Protein AF-A0A2E0L104-F1 (afdb_monomer)

Solvent-accessible surface area (backbone atoms only — not comparable to full-atom values): 15830 Å² total; per-residue (Å²): 143,81,86,82,79,80,80,74,81,72,77,82,73,86,67,97,60,84,70,67,49,42,8,23,5,28,21,59,47,27,54,72,69,28,53,33,17,40,14,38,19,33,44,81,45,96,60,32,32,43,33,36,37,44,35,94,46,76,67,34,55,62,45,59,98,84,58,77,52,73,68,56,49,52,54,45,40,52,52,52,47,55,48,40,72,69,18,39,32,19,27,49,48,79,74,72,68,80,64,43,55,82,65,94,75,72,90,50,80,60,47,77,44,25,32,62,50,24,61,41,62,70,46,80,44,67,60,44,90,66,51,42,57,28,47,48,51,48,56,63,52,48,73,86,48,67,75,74,35,60,50,71,26,36,28,24,33,47,52,44,51,20,30,44,57,61,74,42,68,34,74,73,30,72,46,62,89,83,34,41,24,34,29,50,96,92,42,48,46,32,48,91,42,10,36,55,41,13,51,43,41,47,76,69,54,56,41,64,54,77,73,46,67,43,39,58,37,46,49,37,1,41,48,27,2,45,40,54,56,40,54,74,91,24,40,39,41,63,74,62,34,17,50,51,31,24,54,46,42,48,75,74,46,64,78,95,72,60,65,90,41,69,56,64,81,28,41,43,33,33,45,44,80,60,91,35,45,38,37,46,50,77,44,50,40,72,74,69,73,51,88,127

Radius of gyration: 19.85 Å; Cα contacts (8 Å, |Δi|>4): 559; chains: 1; bounding box: 54×67×59 Å

Foldseek 3Di:
DDDDDDPDPDDPDDDPPDDWAKEKFWAFAAQQQLLIWIWMWTCPDLQAIEIATAPPALRSHRDDPPDDCPVSLVSVLVVLVVRLVRFAYEYQDDDDPVQQDPDPDDPDPVSNFAHLLCVLQVGDTCPDPPRRSRNVSVVSSCPPPDPVCQLPRYFYEHLLSLQVLAVAHSPQQQQDPPWKWFDAPFFIDTDPSNRSVRVSCVVLLEAEDGGDMDHPNNSNRRQSRQQRRADPVQKQADPNVQVSSLVSVPVVDDPVPRDGHHDDSRYMHGNHRHSHRYYYDYDHPCVVPDDD

Structure (mmCIF, N/CA/C/O backbone):
data_AF-A0A2E0L104-F1
#
_entry.id   AF-A0A2E0L104-F1
#
loop_
_atom_site.group_PDB
_atom_site.id
_atom_site.type_symbol
_atom_site.label_atom_id
_atom_site.label_alt_id
_atom_site.label_comp_id
_atom_site.label_asym_id
_atom_site.label_entity_id
_atom_site.label_seq_id
_atom_site.pdbx_PDB_ins_code
_atom_site.Cartn_x
_atom_site.Cartn_y
_atom_site.Cartn_z
_atom_site.occupancy
_atom_site.B_iso_or_equiv
_atom_site.auth_seq_id
_atom_site.auth_comp_id
_atom_site.auth_asym_id
_atom_site.auth_atom_id
_atom_site.pdbx_PDB_model_num
ATOM 1 N N . MET A 1 1 ? 29.340 -42.338 -0.279 1.00 43.50 1 MET A N 1
ATOM 2 C CA . MET A 1 1 ? 28.383 -42.455 0.838 1.00 43.50 1 MET A CA 1
ATOM 3 C C . MET A 1 1 ? 28.744 -41.406 1.871 1.00 43.50 1 MET A C 1
ATOM 5 O O . MET A 1 1 ? 29.682 -41.605 2.627 1.00 43.50 1 MET A O 1
ATOM 9 N N . ALA A 1 2 ? 28.064 -40.268 1.826 1.00 33.62 2 ALA A N 1
ATOM 10 C CA . ALA A 1 2 ? 28.042 -39.274 2.890 1.00 33.62 2 ALA A CA 1
ATOM 11 C C . ALA A 1 2 ? 26.668 -38.610 2.787 1.00 33.62 2 ALA A C 1
ATOM 13 O O . ALA A 1 2 ? 26.347 -37.981 1.781 1.00 33.62 2 ALA A O 1
ATOM 14 N N . ASP A 1 3 ? 25.841 -38.924 3.772 1.00 36.31 3 ASP A N 1
ATOM 15 C CA . ASP A 1 3 ? 24.435 -38.577 3.896 1.00 36.31 3 ASP A CA 1
ATOM 16 C C . ASP A 1 3 ? 24.348 -37.192 4.554 1.00 36.31 3 ASP A C 1
ATOM 18 O O . ASP A 1 3 ? 24.678 -37.027 5.730 1.00 36.31 3 ASP A O 1
ATOM 22 N N . CYS A 1 4 ? 24.002 -36.168 3.773 1.00 35.12 4 CYS A N 1
ATOM 23 C CA . CYS A 1 4 ? 23.810 -34.809 4.270 1.00 35.12 4 CYS A CA 1
ATOM 24 C C . CYS A 1 4 ? 22.319 -34.598 4.532 1.00 35.12 4 CYS A C 1
ATOM 26 O O . CYS A 1 4 ? 21.545 -34.285 3.629 1.00 35.12 4 CYS A O 1
ATOM 28 N N . GLY A 1 5 ? 21.945 -34.799 5.796 1.00 31.56 5 GLY A N 1
ATOM 29 C CA . GLY A 1 5 ? 20.582 -34.736 6.301 1.00 31.56 5 GLY A CA 1
ATOM 30 C C . GLY A 1 5 ? 19.837 -33.452 5.935 1.00 31.56 5 GLY A C 1
ATOM 31 O O . GLY A 1 5 ? 20.226 -32.341 6.304 1.00 31.56 5 GLY A O 1
ATOM 32 N N . GLY A 1 6 ? 18.699 -33.640 5.268 1.00 33.56 6 GLY A N 1
ATOM 33 C CA . GLY A 1 6 ? 17.689 -32.614 5.070 1.00 33.56 6 GLY A CA 1
ATOM 34 C C . GLY A 1 6 ? 17.109 -32.164 6.409 1.00 33.56 6 GLY A C 1
ATOM 35 O O . GLY A 1 6 ? 16.332 -32.877 7.045 1.00 33.56 6 GLY A O 1
ATOM 36 N N . ARG A 1 7 ? 17.453 -30.945 6.833 1.00 32.88 7 ARG A N 1
ATOM 37 C CA . ARG A 1 7 ? 16.665 -30.220 7.833 1.00 32.88 7 ARG A CA 1
ATOM 38 C C . ARG A 1 7 ? 15.383 -29.750 7.163 1.00 32.88 7 ARG A C 1
ATOM 40 O O . ARG A 1 7 ? 15.345 -28.693 6.545 1.00 32.88 7 ARG A O 1
ATOM 47 N N . ALA A 1 8 ? 14.334 -30.550 7.303 1.00 32.31 8 ALA A N 1
ATOM 48 C CA . ALA A 1 8 ? 12.976 -30.098 7.074 1.00 32.31 8 ALA A CA 1
ATOM 49 C C . ALA A 1 8 ? 12.694 -28.901 7.999 1.00 32.31 8 ALA A C 1
ATOM 51 O O . ALA A 1 8 ? 12.729 -29.030 9.228 1.00 32.31 8 ALA A O 1
ATOM 52 N N . CYS A 1 9 ? 12.431 -27.735 7.409 1.00 32.47 9 CYS A N 1
ATOM 53 C CA . CYS A 1 9 ? 11.807 -26.616 8.100 1.00 32.47 9 CYS A CA 1
ATOM 54 C C . CYS A 1 9 ? 10.474 -27.109 8.669 1.00 32.47 9 CYS A C 1
ATOM 56 O O . CYS A 1 9 ? 9.525 -27.363 7.929 1.00 32.47 9 CYS A O 1
ATOM 58 N N . ARG A 1 10 ? 10.416 -27.297 9.991 1.00 27.34 10 ARG A N 1
ATOM 59 C CA . ARG A 1 10 ? 9.154 -27.558 10.683 1.00 27.34 10 ARG A CA 1
ATOM 60 C C . ARG A 1 10 ? 8.236 -26.346 10.472 1.00 27.34 10 ARG A C 1
ATOM 62 O O . ARG A 1 10 ? 8.689 -25.228 10.722 1.00 27.34 10 ARG A O 1
ATOM 69 N N . PRO A 1 11 ? 6.971 -26.536 10.060 1.00 33.97 11 PRO A N 1
ATOM 70 C CA . PRO A 1 11 ? 5.996 -25.460 10.099 1.00 33.97 11 PRO A CA 1
ATOM 71 C C . PRO A 1 11 ? 5.844 -25.016 11.555 1.00 33.97 11 PRO A C 1
ATOM 73 O O . PRO A 1 11 ? 5.771 -25.848 12.464 1.00 33.97 11 PRO A O 1
ATOM 76 N N . ALA A 1 12 ? 5.871 -23.702 11.775 1.00 37.91 12 ALA A N 1
ATOM 77 C CA . ALA A 1 12 ? 5.661 -23.111 13.085 1.00 37.91 12 ALA A CA 1
ATOM 78 C C . ALA A 1 12 ? 4.344 -23.646 13.665 1.00 37.91 12 ALA A C 1
ATOM 80 O O . ALA A 1 12 ? 3.275 -23.468 13.082 1.00 37.91 12 ALA A O 1
ATOM 81 N N . GLY A 1 13 ? 4.454 -24.367 14.781 1.00 31.05 13 GLY A N 1
ATOM 82 C CA . GLY A 1 13 ? 3.318 -24.925 15.496 1.00 31.05 13 GLY A CA 1
ATOM 83 C C . GLY A 1 13 ? 2.345 -23.831 15.927 1.00 31.05 13 GLY A C 1
ATOM 84 O O . GLY A 1 13 ? 2.755 -22.735 16.312 1.00 31.05 13 GLY A O 1
ATOM 85 N N . GLY A 1 14 ? 1.054 -24.160 15.858 1.00 33.03 14 GLY A N 1
ATOM 86 C CA . GLY A 1 14 ? -0.036 -23.320 16.333 1.00 33.03 14 GLY A CA 1
ATOM 87 C C . GLY A 1 14 ? 0.175 -22.908 17.788 1.00 33.03 14 GLY A C 1
ATOM 88 O O . GLY A 1 14 ? 0.292 -23.746 18.682 1.00 33.03 14 GLY A O 1
ATOM 89 N N . LEU A 1 15 ? 0.236 -21.598 18.011 1.00 38.34 15 LEU A N 1
ATOM 90 C CA . LEU A 1 15 ? 0.290 -20.994 19.333 1.00 38.34 15 LEU A CA 1
ATOM 91 C C . LEU A 1 15 ? -1.141 -20.860 19.863 1.00 38.34 15 LEU A C 1
ATOM 93 O O . LEU A 1 15 ? -1.893 -19.991 19.435 1.00 38.34 15 LEU A O 1
ATOM 97 N N . ALA A 1 16 ? -1.496 -21.711 20.825 1.00 36.59 16 ALA A N 1
ATOM 98 C CA . ALA A 1 16 ? -2.752 -21.687 21.582 1.00 36.59 16 ALA A CA 1
ATOM 99 C C . ALA A 1 16 ? -2.812 -20.555 22.638 1.00 36.59 16 ALA A C 1
ATOM 101 O O . ALA A 1 16 ? -3.352 -20.718 23.727 1.00 36.59 16 ALA A O 1
ATOM 102 N N . GLY A 1 17 ? -2.250 -19.394 22.311 1.00 40.56 17 GLY A N 1
ATOM 103 C CA . GLY A 1 17 ? -2.446 -18.131 23.011 1.00 40.56 17 GLY A CA 1
ATOM 104 C C . GLY A 1 17 ? -2.585 -17.088 21.920 1.00 40.56 17 GLY A C 1
ATOM 105 O O . GLY A 1 17 ? -1.590 -16.793 21.262 1.00 40.56 17 GLY A O 1
ATOM 106 N N . GLY A 1 18 ? -3.821 -16.655 21.652 1.00 46.00 18 GLY A N 1
ATOM 107 C CA . GLY A 1 18 ? -4.184 -15.847 20.488 1.00 46.00 18 GLY A CA 1
ATOM 108 C C . GLY A 1 18 ? -3.358 -14.571 20.414 1.00 46.00 18 GLY A C 1
ATOM 109 O O . GLY A 1 18 ? -3.711 -13.559 21.009 1.00 46.00 18 GLY A O 1
ATOM 110 N N . ARG A 1 19 ? -2.222 -14.625 19.715 1.00 59.69 19 ARG A N 1
ATOM 111 C CA . ARG A 1 19 ? -1.457 -13.429 19.390 1.00 59.69 19 ARG A CA 1
ATOM 112 C C . ARG A 1 19 ? -2.294 -12.652 18.393 1.00 59.69 19 ARG A C 1
ATOM 114 O O . ARG A 1 19 ? -2.535 -13.151 17.295 1.00 59.69 19 ARG A O 1
ATOM 121 N N . VAL A 1 20 ? -2.712 -11.454 18.793 1.00 74.25 20 VAL A N 1
ATOM 122 C CA . VAL A 1 20 ? -3.219 -10.439 17.869 1.00 74.25 20 VAL A CA 1
ATOM 123 C C . VAL A 1 20 ? -2.180 -10.312 16.762 1.00 74.25 20 VAL A C 1
ATOM 125 O O . VAL A 1 20 ? -1.004 -10.045 17.025 1.00 74.25 20 VAL A O 1
ATOM 128 N N . SER A 1 21 ? -2.587 -10.626 15.537 1.00 92.81 21 SER A N 1
ATOM 129 C CA . SER A 1 21 ? -1.748 -10.367 14.377 1.00 92.81 21 SER A CA 1
ATOM 130 C C . SER A 1 21 ? -1.835 -8.873 14.086 1.00 92.81 21 SER A C 1
ATOM 132 O O . SER A 1 21 ? -2.919 -8.295 14.173 1.00 92.81 21 SER A O 1
ATOM 134 N N . VAL A 1 22 ? -0.695 -8.253 13.796 1.00 97.12 22 VAL A N 1
ATOM 135 C CA . VAL A 1 22 ? -0.579 -6.813 13.559 1.00 97.12 22 VAL A CA 1
ATOM 136 C C . VAL A 1 22 ? 0.201 -6.602 12.272 1.00 97.12 22 VAL A C 1
ATOM 138 O O . VAL A 1 22 ? 1.198 -7.287 12.051 1.00 97.12 22 VAL A O 1
ATOM 141 N N . ALA A 1 23 ? -0.217 -5.648 11.448 1.00 98.31 23 ALA A N 1
ATOM 142 C CA . ALA A 1 23 ? 0.543 -5.162 10.302 1.00 98.31 23 ALA A CA 1
ATOM 143 C C . ALA A 1 23 ? 0.416 -3.643 10.184 1.00 98.31 23 ALA A C 1
ATOM 145 O O . ALA A 1 23 ? -0.583 -3.057 10.589 1.00 98.31 23 ALA A O 1
ATOM 146 N N . PHE A 1 24 ? 1.414 -2.998 9.596 1.00 98.69 24 PHE A N 1
ATOM 147 C CA . PHE A 1 24 ? 1.419 -1.557 9.374 1.00 98.69 24 PHE A CA 1
ATOM 148 C C . PHE A 1 24 ? 1.402 -1.249 7.886 1.00 98.69 24 PHE A C 1
ATOM 150 O O . PHE A 1 24 ? 1.950 -1.997 7.080 1.00 98.69 24 PHE A O 1
ATOM 157 N N . GLY A 1 25 ? 0.799 -0.124 7.533 1.00 98.56 25 GLY A N 1
ATOM 158 C CA . GLY A 1 25 ? 0.773 0.403 6.180 1.00 98.56 25 GLY A CA 1
ATOM 159 C C . GLY A 1 25 ? 1.272 1.837 6.143 1.00 98.56 25 GLY A C 1
ATOM 160 O O . GLY A 1 25 ? 0.946 2.626 7.030 1.00 98.56 25 GLY A O 1
ATOM 161 N N . LEU A 1 26 ? 2.073 2.164 5.133 1.00 97.75 26 LEU A N 1
ATOM 162 C CA . LEU A 1 26 ? 2.730 3.456 4.985 1.00 97.75 26 LEU A CA 1
ATOM 163 C C . LEU A 1 26 ? 2.558 3.964 3.545 1.00 97.75 26 LEU A C 1
ATOM 165 O O . LEU A 1 26 ? 3.185 3.423 2.637 1.00 97.75 26 LEU A O 1
ATOM 169 N N . ASP A 1 27 ? 1.747 5.008 3.342 1.00 95.81 27 ASP A N 1
ATOM 170 C CA . ASP A 1 27 ? 1.783 5.799 2.099 1.00 95.81 27 ASP A CA 1
ATOM 171 C C . ASP A 1 27 ? 2.898 6.836 2.252 1.00 95.81 27 ASP A C 1
ATOM 173 O O . ASP A 1 27 ? 2.776 7.788 3.031 1.00 95.81 27 ASP A O 1
ATOM 177 N N . PHE A 1 28 ? 4.049 6.590 1.622 1.00 92.38 28 PHE A N 1
ATOM 178 C CA . PHE A 1 28 ? 5.273 7.322 1.919 1.00 92.38 28 PHE A CA 1
ATOM 179 C C . PHE A 1 28 ? 5.486 8.504 0.980 1.00 92.38 28 PHE A C 1
ATOM 181 O O . PHE A 1 28 ? 5.529 8.378 -0.240 1.00 92.38 28 PHE A O 1
ATOM 188 N N . ALA A 1 29 ? 5.737 9.676 1.565 1.00 90.94 29 ALA A N 1
ATOM 189 C CA . ALA A 1 29 ? 5.854 10.923 0.820 1.00 90.94 29 ALA A CA 1
ATOM 190 C C . ALA A 1 29 ? 7.215 11.602 1.040 1.00 90.94 29 ALA A C 1
ATOM 192 O O . ALA A 1 29 ? 7.951 11.309 1.983 1.00 90.94 29 ALA A O 1
ATOM 193 N N . GLY A 1 30 ? 7.566 12.559 0.178 1.00 89.31 30 GLY A N 1
ATOM 194 C CA . GLY A 1 30 ? 8.786 13.351 0.328 1.00 89.31 30 GLY A CA 1
ATOM 195 C C . GLY A 1 30 ? 8.667 14.371 1.465 1.00 89.31 30 GLY A C 1
ATOM 196 O O . GLY A 1 30 ? 7.568 14.828 1.792 1.00 89.31 30 GLY A O 1
ATOM 197 N N . TYR A 1 31 ? 9.806 14.797 2.018 1.00 88.50 31 TYR A N 1
ATOM 198 C CA . TYR A 1 31 ? 9.881 15.721 3.161 1.00 88.50 31 TYR A CA 1
ATOM 199 C C . TYR A 1 31 ? 9.093 17.035 3.000 1.00 88.50 31 TYR A C 1
ATOM 201 O O . TYR A 1 31 ? 8.619 17.591 3.988 1.00 88.50 31 TYR A O 1
ATOM 209 N N . SER A 1 32 ? 8.941 17.554 1.781 1.00 86.25 32 SER A N 1
ATOM 210 C CA . SER A 1 32 ? 8.261 18.832 1.520 1.00 86.25 32 SER A CA 1
ATOM 211 C C . SER A 1 32 ? 6.730 18.742 1.535 1.00 86.25 32 SER A C 1
ATOM 213 O O . SER A 1 32 ? 6.058 19.766 1.675 1.00 86.25 32 SER A O 1
ATOM 215 N N . SER A 1 33 ? 6.169 17.537 1.401 1.00 85.88 33 SER A N 1
ATOM 216 C CA . SER A 1 33 ? 4.724 17.328 1.259 1.00 85.88 33 SER A CA 1
ATOM 217 C C . SER A 1 33 ? 3.990 17.340 2.600 1.00 85.88 33 SER A C 1
ATOM 219 O O . SER A 1 33 ? 2.939 17.972 2.703 1.00 85.88 33 SER A O 1
ATOM 221 N N . GLY A 1 34 ? 4.563 16.688 3.622 1.00 84.19 34 GLY A N 1
ATOM 222 C CA . GLY A 1 34 ? 3.897 16.388 4.895 1.00 84.19 34 GLY A CA 1
ATOM 223 C C . GLY A 1 34 ? 2.722 15.417 4.761 1.00 84.19 34 GLY A C 1
ATOM 224 O O . GLY A 1 34 ? 1.828 15.432 5.597 1.00 84.19 34 GLY A O 1
ATOM 225 N N . LYS A 1 35 ? 2.702 14.627 3.686 1.00 89.50 35 LYS A N 1
ATOM 226 C CA . LYS A 1 35 ? 1.579 13.790 3.254 1.00 89.50 35 LYS A CA 1
ATOM 227 C C . LYS A 1 35 ? 1.815 12.292 3.469 1.00 89.50 35 LYS A C 1
ATOM 229 O O . LYS A 1 35 ? 1.388 11.465 2.690 1.00 89.50 35 LYS A O 1
ATOM 234 N N . THR A 1 36 ? 2.603 11.922 4.473 1.00 94.56 36 THR A N 1
ATOM 235 C CA . THR A 1 36 ? 2.814 10.497 4.753 1.00 94.56 36 THR A CA 1
ATOM 236 C C . THR A 1 36 ? 1.656 9.972 5.587 1.00 94.56 36 THR A C 1
ATOM 238 O O . THR A 1 36 ? 1.451 10.489 6.683 1.00 94.56 36 THR A O 1
ATOM 241 N N . GLY A 1 37 ? 0.938 8.968 5.092 1.00 96.88 37 GLY A N 1
ATOM 242 C CA . GLY A 1 37 ? -0.065 8.235 5.861 1.00 96.88 37 GLY A CA 1
ATOM 243 C C . GLY A 1 37 ? 0.570 7.063 6.606 1.00 96.88 37 GLY A C 1
ATOM 244 O O . GLY A 1 37 ? 1.469 6.412 6.078 1.00 96.88 37 GLY A O 1
ATOM 245 N N . LEU A 1 38 ? 0.111 6.781 7.826 1.00 98.50 38 LEU A N 1
ATOM 246 C CA . LEU A 1 38 ? 0.495 5.598 8.597 1.00 98.50 38 LEU A CA 1
ATOM 247 C C . LEU A 1 38 ? -0.758 4.969 9.207 1.00 98.50 38 LEU A C 1
ATOM 249 O O . LEU A 1 38 ? -1.529 5.647 9.885 1.00 98.50 38 LEU A O 1
ATOM 253 N N . ALA A 1 39 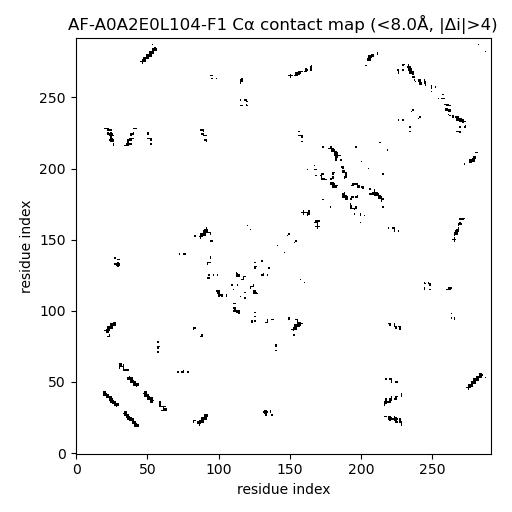? -0.938 3.668 9.011 1.00 98.69 39 ALA A N 1
ATOM 254 C CA . ALA A 1 39 ? -2.019 2.909 9.622 1.00 98.69 39 ALA A CA 1
ATOM 255 C C . ALA A 1 39 ? -1.501 1.608 10.239 1.00 98.69 39 ALA A C 1
ATOM 257 O O . ALA A 1 39 ? -0.484 1.063 9.812 1.00 98.69 39 ALA A O 1
ATOM 258 N N . CYS A 1 40 ? -2.220 1.120 11.242 1.00 98.62 40 CYS A N 1
ATOM 259 C CA . CYS A 1 40 ? -2.027 -0.179 11.866 1.00 98.62 40 CYS A CA 1
ATOM 260 C C . CYS A 1 40 ? -3.291 -1.009 11.657 1.00 98.62 40 CYS A C 1
ATOM 262 O O . CYS A 1 40 ? -4.375 -0.507 11.929 1.00 98.62 40 CYS A O 1
ATOM 264 N N . ALA A 1 41 ? -3.163 -2.244 11.193 1.00 98.62 41 ALA A N 1
ATOM 265 C CA . ALA A 1 41 ? -4.241 -3.213 11.111 1.00 98.62 41 ALA A CA 1
ATOM 266 C C . ALA A 1 41 ? -4.016 -4.315 12.150 1.00 98.62 41 ALA A C 1
ATOM 268 O O . ALA A 1 41 ? -2.932 -4.898 12.211 1.00 98.62 41 ALA A O 1
ATOM 269 N N . GLU A 1 42 ? -5.043 -4.610 12.937 1.00 97.88 42 GLU A N 1
ATOM 270 C CA . GLU A 1 42 ? -5.011 -5.580 14.027 1.00 97.88 42 GLU A CA 1
ATOM 271 C C . GLU A 1 42 ? -6.144 -6.590 13.846 1.00 97.88 42 GLU A C 1
ATOM 273 O O . GLU A 1 42 ? -7.313 -6.219 13.728 1.00 97.88 42 GLU A O 1
ATOM 278 N N . GLN A 1 43 ? -5.817 -7.883 13.842 1.00 96.62 43 GLN A N 1
ATOM 279 C CA . GLN A 1 43 ? -6.830 -8.937 13.879 1.00 96.62 43 GLN A CA 1
ATOM 280 C C . GLN A 1 43 ? -7.305 -9.117 15.327 1.00 96.62 43 GLN A C 1
ATOM 282 O O . GLN A 1 43 ? -6.676 -9.840 16.104 1.00 96.62 43 GLN A O 1
ATOM 287 N N . VAL A 1 44 ? -8.401 -8.445 15.687 1.00 94.62 44 VAL A N 1
ATOM 288 C CA . VAL A 1 44 ? -8.955 -8.458 17.054 1.00 94.62 44 VAL A CA 1
ATOM 289 C C . VAL A 1 44 ? -9.799 -9.707 17.331 1.00 94.62 44 VAL A C 1
ATOM 291 O O . VAL A 1 44 ? -9.744 -10.259 18.427 1.00 94.62 44 VAL A O 1
ATOM 294 N N . GLU A 1 45 ? -10.529 -10.194 16.326 1.00 93.38 45 GLU A N 1
ATOM 295 C CA . GLU A 1 45 ? -11.351 -11.415 16.359 1.00 93.38 45 GLU A CA 1
ATOM 296 C C . GLU A 1 45 ? -11.236 -12.122 15.000 1.00 93.38 45 GLU A C 1
ATOM 298 O O . GLU A 1 45 ? -10.889 -11.455 14.031 1.00 93.38 45 GLU A O 1
ATOM 303 N N . PRO A 1 46 ? -11.526 -13.429 14.849 1.00 92.81 46 PRO A N 1
ATOM 304 C CA . PRO A 1 46 ? -11.380 -14.126 13.562 1.00 92.81 46 PRO A CA 1
ATOM 305 C C . PRO A 1 46 ? -12.127 -13.485 12.379 1.00 92.81 46 PRO A C 1
ATOM 307 O O . PRO A 1 46 ? -11.681 -13.588 11.239 1.00 92.81 46 PRO A O 1
ATOM 310 N N . ASP A 1 47 ? -13.251 -12.817 12.640 1.00 95.25 47 ASP A N 1
ATOM 311 C CA . ASP A 1 47 ? -14.106 -12.155 11.653 1.00 95.25 47 ASP A CA 1
ATOM 312 C C . ASP A 1 47 ? -14.008 -10.621 11.702 1.00 95.25 47 ASP A C 1
ATOM 314 O O . ASP A 1 47 ? -14.827 -9.940 11.075 1.00 95.25 47 ASP A O 1
ATOM 318 N N . ARG A 1 48 ? -13.022 -10.063 12.419 1.00 96.50 48 ARG A N 1
ATOM 319 C CA . ARG A 1 48 ? -12.869 -8.615 12.592 1.00 96.50 48 ARG A CA 1
ATOM 320 C C . ARG A 1 48 ? -11.414 -8.149 12.573 1.00 96.50 48 ARG A C 1
ATOM 322 O O . ARG A 1 48 ? -10.591 -8.579 13.383 1.00 96.50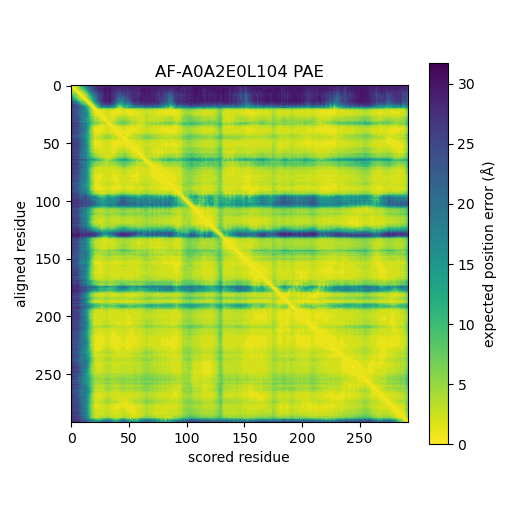 48 ARG A O 1
ATOM 329 N N . ILE A 1 49 ? -11.140 -7.205 11.678 1.00 98.25 49 ILE A N 1
ATOM 330 C CA . ILE A 1 49 ? -9.888 -6.455 11.580 1.00 98.25 49 ILE A CA 1
ATOM 331 C C . ILE A 1 49 ? -10.179 -5.000 11.940 1.00 98.25 49 ILE A C 1
ATOM 333 O O . ILE A 1 49 ? -11.007 -4.358 11.293 1.00 98.25 49 ILE A O 1
ATOM 337 N N . ASP A 1 50 ? -9.459 -4.466 12.919 1.00 98.38 50 ASP A N 1
ATOM 338 C CA . ASP A 1 50 ? -9.490 -3.041 13.238 1.00 98.38 50 ASP A CA 1
ATOM 339 C C . ASP A 1 50 ? -8.292 -2.360 12.569 1.00 98.38 50 ASP A C 1
ATOM 341 O O . ASP A 1 50 ? -7.145 -2.741 12.790 1.00 98.38 50 ASP A O 1
ATOM 345 N N . ILE A 1 51 ? -8.547 -1.345 11.745 1.00 98.69 51 ILE A N 1
ATOM 346 C CA . ILE A 1 51 ? -7.527 -0.497 11.137 1.00 98.69 51 ILE A CA 1
ATOM 347 C C . ILE A 1 51 ? -7.547 0.872 11.813 1.00 98.69 51 ILE A C 1
ATOM 349 O O . ILE A 1 51 ? -8.500 1.645 11.713 1.00 98.69 51 ILE A O 1
ATOM 353 N N . THR A 1 52 ? -6.450 1.204 12.478 1.00 98.62 52 THR A N 1
ATOM 354 C CA . THR A 1 52 ? -6.231 2.496 13.116 1.00 98.62 52 THR A CA 1
ATOM 355 C C . THR A 1 52 ? -5.308 3.342 12.252 1.00 98.62 52 THR A C 1
ATOM 357 O O . THR A 1 52 ? -4.114 3.063 12.153 1.00 98.62 52 THR A O 1
ATOM 360 N N . VAL A 1 53 ? -5.828 4.424 11.676 1.00 98.50 53 VAL A N 1
ATOM 361 C CA . VAL A 1 53 ? -4.998 5.478 11.087 1.00 98.50 53 VAL A CA 1
ATOM 362 C C . VAL A 1 53 ? -4.332 6.255 12.221 1.00 98.50 53 VAL A C 1
ATOM 364 O O . VAL A 1 53 ? -4.995 6.865 13.070 1.00 98.50 53 VAL A O 1
ATOM 367 N N . LEU A 1 54 ? -3.004 6.206 12.251 1.00 98.19 54 LEU A N 1
ATOM 368 C CA . LEU A 1 54 ? -2.184 6.835 13.273 1.00 98.19 54 LEU A CA 1
ATOM 369 C C . LEU A 1 54 ? -1.961 8.297 12.891 1.00 98.19 54 LEU A C 1
ATOM 371 O O . LEU A 1 54 ? -1.492 8.597 11.801 1.00 98.19 54 LEU A O 1
ATOM 375 N N . THR A 1 55 ? -2.290 9.226 13.785 1.00 96.94 55 THR A N 1
ATOM 376 C CA . THR A 1 55 ? -2.141 10.672 13.549 1.00 96.94 55 THR A CA 1
ATOM 377 C C . THR A 1 55 ? -1.033 11.273 14.414 1.00 96.94 55 THR A C 1
ATOM 379 O O . THR A 1 55 ? -0.584 10.672 15.390 1.00 96.94 55 THR A O 1
ATOM 382 N N . GLY A 1 56 ? -0.542 12.464 14.056 1.00 95.19 56 GLY A N 1
ATOM 383 C CA . GLY A 1 56 ? 0.477 13.170 14.847 1.00 95.19 56 GLY A CA 1
ATOM 384 C C . GLY A 1 56 ? 1.858 12.499 14.867 1.00 95.19 56 GLY A C 1
ATOM 385 O O . GLY A 1 56 ? 2.664 12.786 15.749 1.00 95.19 56 GLY A O 1
ATOM 386 N N . HIS A 1 57 ? 2.143 11.596 13.923 1.00 95.88 57 HIS A N 1
ATOM 387 C CA . HIS A 1 57 ? 3.453 10.960 13.806 1.00 95.88 57 HIS A CA 1
ATOM 388 C C . HIS A 1 57 ? 4.469 11.816 13.051 1.00 95.88 57 HIS A C 1
ATOM 390 O O . HIS A 1 57 ? 4.132 12.643 12.197 1.00 95.88 57 HIS A O 1
ATOM 396 N N . ILE A 1 58 ? 5.747 11.535 13.319 1.00 94.81 58 ILE A N 1
ATOM 397 C CA . ILE A 1 58 ? 6.885 12.297 12.800 1.00 94.81 58 ILE A CA 1
ATOM 398 C C . ILE A 1 58 ? 6.908 12.391 11.267 1.00 94.81 58 ILE A C 1
ATOM 400 O O . ILE A 1 58 ? 7.307 13.429 10.734 1.00 94.81 58 ILE A O 1
ATOM 404 N N . PHE A 1 59 ? 6.412 11.368 10.556 1.00 94.06 59 PHE A N 1
ATOM 405 C CA . PHE A 1 59 ? 6.437 11.374 9.093 1.00 94.06 59 PHE A CA 1
ATOM 406 C C . PHE A 1 59 ? 5.566 12.461 8.432 1.00 94.06 59 PHE A C 1
ATOM 408 O O . PHE A 1 59 ? 5.877 12.856 7.307 1.00 94.06 59 PHE A O 1
ATOM 415 N N . THR A 1 60 ? 4.522 12.963 9.109 1.00 92.56 60 THR A N 1
ATOM 416 C CA . THR A 1 60 ? 3.600 13.996 8.577 1.00 92.56 60 THR A CA 1
ATOM 417 C C . THR A 1 60 ? 4.193 15.407 8.561 1.00 92.56 60 THR A C 1
ATOM 419 O O . THR A 1 60 ? 3.643 16.334 7.965 1.00 92.56 60 THR A O 1
ATOM 422 N N . HIS A 1 61 ? 5.327 15.624 9.225 1.00 90.44 61 HIS A N 1
ATOM 423 C CA . HIS A 1 61 ? 5.850 16.968 9.407 1.00 90.44 61 HIS A CA 1
ATOM 424 C C . HIS A 1 61 ? 6.589 17.471 8.161 1.00 90.44 61 HIS A C 1
ATOM 426 O O . HIS A 1 61 ? 7.668 16.984 7.820 1.00 90.44 61 HIS A O 1
ATOM 432 N N . LYS A 1 62 ? 6.063 18.531 7.531 1.00 90.06 62 LYS A N 1
ATOM 433 C CA . LYS A 1 62 ? 6.729 19.216 6.410 1.00 90.06 62 LYS A CA 1
ATOM 434 C C . LYS A 1 62 ? 8.100 19.743 6.827 1.00 90.06 62 LYS A C 1
ATOM 436 O O . LYS A 1 62 ? 8.212 20.514 7.784 1.00 90.06 62 LYS A O 1
ATOM 441 N N . ARG A 1 63 ? 9.144 19.387 6.079 1.00 88.00 63 ARG A N 1
ATOM 442 C CA . ARG A 1 63 ? 10.510 19.900 6.249 1.00 88.00 63 ARG A CA 1
ATOM 443 C C . ARG A 1 63 ? 10.901 20.755 5.051 1.00 88.00 63 ARG A C 1
ATOM 445 O O . ARG A 1 63 ? 10.537 20.473 3.912 1.00 88.00 63 ARG A O 1
ATOM 452 N N . LYS A 1 64 ? 11.634 21.834 5.322 1.00 85.44 64 LYS A N 1
ATOM 453 C CA . LYS A 1 64 ? 12.160 22.748 4.297 1.00 85.44 64 LYS A CA 1
ATOM 454 C C . LYS A 1 64 ? 13.641 22.440 4.076 1.00 85.44 64 LYS A C 1
ATOM 456 O O . LYS A 1 64 ? 14.276 21.841 4.935 1.00 85.44 64 LYS A O 1
ATOM 461 N N . GLY A 1 65 ? 14.226 22.919 2.978 1.00 81.12 65 GLY A N 1
ATOM 462 C CA . GLY A 1 65 ? 15.626 22.622 2.624 1.00 81.12 65 GLY A CA 1
ATOM 463 C C . GLY A 1 65 ? 16.692 23.054 3.647 1.00 81.12 65 GLY A C 1
ATOM 464 O O . GLY A 1 65 ? 17.831 22.628 3.544 1.00 81.12 65 GLY A O 1
ATOM 465 N N . ARG A 1 66 ? 16.342 23.878 4.645 1.00 84.31 66 ARG A N 1
ATOM 466 C CA . ARG A 1 66 ? 17.241 24.296 5.741 1.00 84.31 66 ARG A CA 1
ATOM 467 C C . ARG A 1 66 ? 17.096 23.449 7.013 1.00 84.31 66 ARG A C 1
ATOM 469 O O . ARG A 1 66 ? 17.737 23.746 8.015 1.00 84.31 66 ARG A O 1
ATOM 476 N N . THR A 1 67 ? 16.216 22.448 7.019 1.00 84.88 67 THR A N 1
ATOM 477 C CA . THR A 1 67 ? 16.011 21.576 8.179 1.00 84.88 67 THR A CA 1
ATOM 478 C C . THR A 1 67 ? 17.207 20.642 8.353 1.00 84.88 67 THR A C 1
ATOM 480 O O . THR A 1 67 ? 17.572 19.918 7.431 1.00 84.88 67 THR A O 1
ATOM 483 N N . VAL A 1 68 ? 17.780 20.611 9.558 1.00 87.25 68 VAL A N 1
ATOM 484 C CA . VAL A 1 68 ? 18.791 19.615 9.936 1.00 87.25 68 VAL A CA 1
ATOM 485 C C . VAL A 1 68 ? 18.113 18.250 10.052 1.00 87.25 68 VAL A C 1
ATOM 487 O O . VAL A 1 68 ? 17.231 18.064 10.888 1.00 87.25 68 VAL A O 1
ATOM 490 N N . LEU A 1 69 ? 18.503 17.303 9.196 1.00 88.00 69 LEU A N 1
ATOM 491 C CA . LEU A 1 69 ? 17.814 16.015 9.077 1.00 88.00 69 LEU A CA 1
ATOM 492 C C . LEU A 1 69 ? 18.193 14.997 10.153 1.00 88.00 69 LEU A C 1
ATOM 494 O O . LEU A 1 69 ? 17.378 14.131 10.432 1.00 88.00 69 LEU A O 1
ATOM 498 N N . ALA A 1 70 ? 19.370 15.095 10.778 1.00 88.50 70 ALA A N 1
ATOM 499 C CA . ALA A 1 70 ? 19.884 14.045 11.665 1.00 88.50 70 ALA A CA 1
ATOM 500 C C . ALA A 1 70 ? 18.887 13.630 12.769 1.00 88.50 70 ALA A C 1
ATOM 502 O O . ALA A 1 70 ? 18.600 12.447 12.931 1.00 88.50 70 ALA A O 1
ATOM 503 N N . SER A 1 71 ? 18.291 14.597 13.477 1.00 87.38 71 SER A N 1
ATOM 504 C CA . SER A 1 71 ? 17.304 14.309 14.528 1.00 87.38 71 SER A CA 1
ATOM 505 C C . SER A 1 71 ? 15.949 13.850 13.982 1.00 87.38 71 SER A C 1
ATOM 507 O O . SER A 1 71 ? 15.284 13.033 14.612 1.00 87.38 71 SER A O 1
ATOM 509 N N . VAL A 1 72 ? 15.539 14.346 12.812 1.00 90.94 72 VAL A N 1
ATOM 510 C CA . VAL A 1 72 ? 14.282 13.952 12.152 1.00 90.94 72 VAL A CA 1
ATOM 511 C C . VAL A 1 72 ? 14.362 12.502 11.685 1.00 90.94 72 VAL A C 1
ATOM 513 O O . VAL A 1 72 ? 13.458 11.718 11.951 1.00 90.94 72 VAL A O 1
ATOM 516 N N . VAL A 1 73 ? 15.469 12.146 11.040 1.00 92.12 73 VAL A N 1
ATOM 517 C CA . VAL A 1 73 ? 15.749 10.809 10.517 1.00 92.12 73 VAL A CA 1
ATOM 518 C C . VAL A 1 73 ? 15.788 9.784 11.640 1.00 92.12 73 VAL A C 1
ATOM 520 O O . VAL A 1 73 ? 15.193 8.721 11.507 1.00 92.12 73 VAL A O 1
ATOM 523 N N . GLU A 1 74 ? 16.423 10.103 12.769 1.00 93.00 74 GLU A N 1
ATOM 524 C CA . GLU A 1 74 ? 16.467 9.176 13.900 1.00 93.00 74 GLU A CA 1
ATOM 525 C C . GLU A 1 74 ? 15.076 8.937 14.508 1.00 93.00 74 GLU A C 1
ATOM 527 O O . GLU A 1 74 ? 14.718 7.803 14.820 1.00 93.00 74 GLU A O 1
ATOM 532 N N . GLN A 1 75 ? 14.239 9.974 14.610 1.00 93.81 75 GLN A N 1
ATOM 533 C CA . GLN A 1 75 ? 12.850 9.817 15.057 1.00 93.81 75 GLN A CA 1
ATOM 534 C C . GLN A 1 75 ? 12.017 8.981 14.073 1.00 93.81 75 GLN A C 1
ATOM 536 O O . GLN A 1 75 ? 11.268 8.102 14.496 1.00 93.81 75 GLN A O 1
ATOM 541 N N . GLU A 1 76 ? 12.164 9.223 12.768 1.00 95.31 76 GLU A N 1
ATOM 542 C CA . GLU A 1 76 ? 11.502 8.448 11.711 1.00 95.31 76 GLU A CA 1
ATOM 543 C C . GLU A 1 76 ? 11.919 6.974 11.730 1.00 95.31 76 GLU A C 1
ATOM 545 O O . GLU A 1 76 ? 11.064 6.090 11.676 1.00 95.31 76 GLU A O 1
ATOM 550 N N . ARG A 1 77 ? 13.218 6.695 11.886 1.00 94.81 77 ARG A N 1
ATOM 551 C CA . ARG A 1 77 ? 13.734 5.329 12.034 1.00 94.81 77 ARG A CA 1
ATOM 552 C C . ARG A 1 77 ? 13.199 4.659 13.281 1.00 94.81 77 ARG A C 1
ATOM 554 O O . ARG A 1 77 ? 12.782 3.512 13.200 1.00 94.81 77 ARG A O 1
ATOM 561 N N . ASN A 1 78 ? 13.193 5.341 14.421 1.00 95.12 78 ASN A N 1
ATOM 562 C CA . ASN A 1 78 ? 12.702 4.745 15.659 1.00 95.12 78 ASN A CA 1
ATOM 563 C C . ASN A 1 78 ? 11.222 4.376 15.564 1.00 95.12 78 ASN A C 1
ATOM 565 O O . ASN A 1 78 ? 10.859 3.280 15.982 1.00 95.12 78 ASN A O 1
ATOM 569 N N . LEU A 1 79 ? 10.398 5.211 14.926 1.00 96.31 79 LEU A N 1
ATOM 570 C CA . LEU A 1 79 ? 9.007 4.859 14.649 1.00 96.31 79 LEU A CA 1
ATOM 571 C C . LEU A 1 79 ? 8.894 3.671 13.679 1.00 96.31 79 LEU A C 1
ATOM 573 O O . LEU A 1 79 ? 8.173 2.721 13.966 1.00 96.31 79 LEU A O 1
ATOM 577 N N . LEU A 1 80 ? 9.640 3.674 12.568 1.00 96.50 80 LEU A N 1
ATOM 578 C CA . LEU A 1 80 ? 9.628 2.554 11.619 1.00 96.50 80 LEU A CA 1
ATOM 579 C C . LEU A 1 80 ? 10.058 1.239 12.283 1.00 96.50 80 LEU A C 1
ATOM 581 O O . LEU A 1 80 ? 9.450 0.198 12.043 1.00 96.50 80 LEU A O 1
ATOM 585 N N . ARG A 1 81 ? 11.076 1.285 13.150 1.00 95.88 81 ARG A N 1
ATOM 586 C CA . ARG A 1 81 ? 11.527 0.121 13.912 1.00 95.88 81 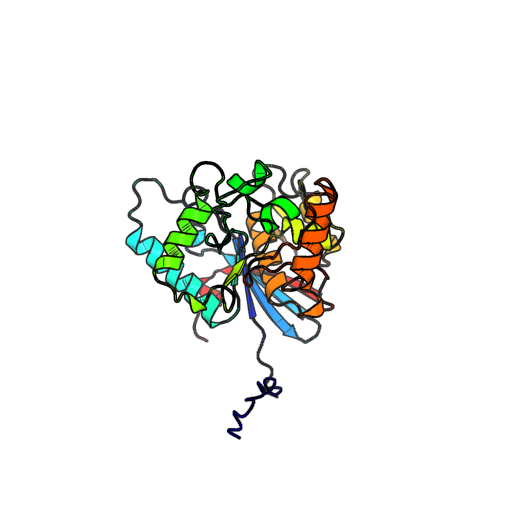ARG A CA 1
ATOM 587 C C . ARG A 1 81 ? 10.452 -0.360 14.888 1.00 95.88 81 ARG A C 1
ATOM 589 O O . ARG A 1 81 ? 10.212 -1.560 14.948 1.00 95.88 81 ARG A O 1
ATOM 596 N N . GLN A 1 82 ? 9.778 0.546 15.605 1.00 95.38 82 GLN A N 1
ATOM 597 C CA . GLN A 1 82 ? 8.654 0.194 16.486 1.00 95.38 82 GLN A CA 1
ATOM 598 C C . GLN A 1 82 ? 7.550 -0.549 15.726 1.00 95.38 82 GLN A C 1
ATOM 600 O O . GLN A 1 82 ? 7.125 -1.610 16.181 1.00 95.38 82 GLN A O 1
ATOM 605 N N . CYS A 1 83 ? 7.158 -0.056 14.546 1.00 96.94 83 CYS A N 1
ATOM 606 C CA . CYS A 1 83 ? 6.212 -0.750 13.673 1.00 96.94 83 CYS A CA 1
ATOM 607 C C . CYS A 1 83 ? 6.737 -2.140 13.267 1.00 96.94 83 CYS A C 1
ATOM 609 O O . CYS A 1 83 ? 6.079 -3.151 13.505 1.00 96.94 83 CYS A O 1
ATOM 611 N N . ALA A 1 84 ? 7.958 -2.206 12.724 1.00 95.56 84 ALA A N 1
ATOM 612 C CA . ALA A 1 84 ? 8.563 -3.440 12.214 1.00 95.56 84 ALA A CA 1
ATOM 613 C C . ALA A 1 84 ? 8.790 -4.519 13.293 1.00 95.56 84 ALA A C 1
ATOM 615 O O . ALA A 1 84 ? 8.770 -5.720 13.000 1.00 95.56 84 ALA A O 1
ATOM 616 N N . TRP A 1 85 ? 9.009 -4.119 14.550 1.00 94.25 85 TRP A N 1
ATOM 617 C CA . TRP A 1 85 ? 9.110 -5.051 15.674 1.00 94.25 85 TRP A CA 1
ATOM 618 C C . TRP A 1 85 ? 7.769 -5.693 16.024 1.00 94.25 85 TRP A C 1
ATOM 620 O O . TRP A 1 85 ? 7.752 -6.878 16.366 1.00 94.25 85 TRP A O 1
ATOM 630 N N . GLN A 1 86 ? 6.668 -4.951 15.901 1.00 95.00 86 GLN A N 1
ATOM 631 C CA . GLN A 1 86 ? 5.324 -5.452 16.189 1.00 95.00 86 GLN A CA 1
ATOM 632 C C . GLN A 1 86 ? 4.748 -6.295 15.042 1.00 95.00 86 GLN A C 1
ATOM 634 O O . GLN A 1 86 ? 4.124 -7.321 15.301 1.00 95.00 86 GLN A O 1
ATOM 639 N N . GLY A 1 87 ? 5.006 -5.922 13.787 1.00 95.81 87 GLY A N 1
ATOM 640 C CA . GLY A 1 87 ? 4.464 -6.613 12.615 1.00 95.81 87 GLY A CA 1
ATOM 641 C C . GLY A 1 87 ? 5.155 -6.225 11.306 1.00 95.81 87 GLY A C 1
ATOM 642 O O . GLY A 1 87 ? 6.058 -5.387 11.314 1.00 95.81 87 GLY A O 1
ATOM 643 N N . PRO A 1 88 ? 4.784 -6.839 10.168 1.00 97.25 88 PRO A N 1
ATOM 644 C CA . PRO A 1 88 ? 5.247 -6.389 8.862 1.00 97.25 88 PRO A CA 1
ATOM 645 C C . PRO A 1 88 ? 4.758 -4.965 8.558 1.00 97.25 88 PRO A C 1
ATOM 647 O O . PRO A 1 88 ? 3.671 -4.566 8.970 1.00 97.25 88 PRO A O 1
ATOM 650 N N . VAL A 1 89 ? 5.556 -4.216 7.802 1.00 98.25 89 VAL A N 1
ATOM 651 C CA . VAL A 1 89 ? 5.257 -2.867 7.322 1.00 98.25 89 VAL A CA 1
ATOM 652 C C . VAL A 1 89 ? 5.175 -2.904 5.801 1.00 98.25 89 VAL A C 1
ATOM 654 O O . VAL A 1 89 ? 6.162 -3.198 5.127 1.00 98.25 89 VAL A O 1
ATOM 657 N N . MET A 1 90 ? 3.994 -2.601 5.282 1.00 98.19 90 MET A N 1
ATOM 658 C CA . MET A 1 90 ? 3.676 -2.503 3.863 1.00 98.19 90 MET A CA 1
ATOM 659 C C . MET A 1 90 ? 3.831 -1.046 3.428 1.00 98.19 90 MET A C 1
ATOM 661 O O . MET A 1 90 ? 3.193 -0.160 3.995 1.00 98.19 90 MET A O 1
ATOM 665 N N . ILE A 1 91 ? 4.692 -0.779 2.455 1.00 96.69 91 ILE A N 1
ATOM 666 C CA . ILE A 1 91 ? 5.089 0.572 2.058 1.00 96.69 91 ILE A CA 1
ATOM 667 C C . ILE A 1 91 ? 4.686 0.799 0.599 1.00 96.69 91 ILE A C 1
ATOM 669 O O . ILE A 1 91 ? 5.093 0.030 -0.273 1.00 96.69 91 ILE A O 1
ATOM 673 N N . ASP A 1 92 ? 3.910 1.853 0.332 1.00 94.44 92 ASP A N 1
ATOM 674 C CA . ASP A 1 92 ? 3.561 2.299 -1.026 1.00 94.44 92 ASP A CA 1
ATOM 675 C C . ASP A 1 92 ? 4.741 3.039 -1.670 1.00 94.44 92 ASP A C 1
ATOM 677 O O . ASP A 1 92 ? 4.738 4.260 -1.849 1.00 94.44 92 ASP A O 1
ATOM 681 N N . LEU A 1 93 ? 5.834 2.307 -1.897 1.00 90.12 93 LEU A N 1
ATOM 682 C CA . LEU A 1 93 ? 7.042 2.835 -2.511 1.00 90.12 93 LEU A CA 1
ATOM 683 C C . LEU A 1 93 ? 8.023 1.729 -2.918 1.00 90.12 93 LEU A C 1
ATOM 685 O O . LEU A 1 93 ? 8.211 0.792 -2.141 1.00 90.12 93 LEU A O 1
ATOM 689 N N . PRO A 1 94 ? 8.764 1.901 -4.030 1.00 87.88 94 PRO A N 1
ATOM 690 C CA . PRO A 1 94 ? 9.914 1.063 -4.353 1.00 87.88 94 PRO A CA 1
ATOM 691 C C . PRO A 1 94 ? 10.902 0.906 -3.188 1.00 87.88 94 PRO A C 1
ATOM 693 O O . PRO A 1 94 ? 11.512 1.889 -2.757 1.00 87.88 94 PRO A O 1
ATOM 696 N N . LEU A 1 95 ? 11.069 -0.329 -2.697 1.00 84.81 95 LEU A N 1
ATOM 697 C CA . LEU A 1 95 ? 12.046 -0.680 -1.652 1.00 84.81 95 LEU A CA 1
ATOM 698 C C . LEU A 1 95 ? 13.340 -1.231 -2.239 1.00 84.81 95 LEU A C 1
ATOM 700 O O . LEU A 1 95 ? 14.435 -0.824 -1.853 1.00 84.81 95 LEU A O 1
ATOM 704 N N . ASP A 1 96 ? 13.194 -2.178 -3.160 1.00 73.88 96 ASP A N 1
ATOM 705 C CA . ASP A 1 96 ? 14.308 -2.879 -3.775 1.00 73.88 96 ASP A CA 1
ATOM 706 C C . ASP A 1 96 ? 14.681 -2.197 -5.095 1.00 73.88 96 ASP A C 1
ATOM 708 O O . ASP A 1 96 ? 14.044 -2.400 -6.137 1.00 73.88 96 ASP A O 1
ATOM 712 N N . LEU A 1 97 ? 15.708 -1.349 -5.020 1.00 67.19 97 LEU A N 1
ATOM 713 C CA . LEU A 1 97 ? 16.347 -0.747 -6.188 1.00 67.19 97 LEU A CA 1
ATOM 714 C C . LEU A 1 97 ? 17.429 -1.640 -6.800 1.00 67.19 97 LEU A C 1
ATOM 716 O O . LEU A 1 97 ? 17.928 -1.306 -7.871 1.00 67.19 97 LEU A O 1
ATOM 720 N N . GLU A 1 98 ? 17.812 -2.746 -6.161 1.00 57.72 98 GLU A N 1
ATOM 721 C CA . GLU A 1 98 ? 18.760 -3.707 -6.736 1.00 57.72 98 GLU A CA 1
ATOM 722 C C . GLU A 1 98 ? 18.118 -4.469 -7.899 1.00 57.72 98 GLU A C 1
ATOM 724 O O . GLU A 1 98 ? 18.799 -4.810 -8.863 1.00 57.72 98 GLU A O 1
ATOM 729 N N . ALA A 1 99 ? 16.792 -4.623 -7.865 1.00 56.66 99 ALA A N 1
ATOM 730 C CA . ALA A 1 99 ? 15.997 -5.121 -8.981 1.00 56.66 99 ALA A CA 1
ATOM 731 C C . ALA A 1 99 ? 15.891 -4.140 -10.167 1.00 56.66 99 ALA A C 1
ATOM 733 O O . ALA A 1 99 ? 15.326 -4.514 -11.200 1.00 56.66 99 ALA A O 1
ATOM 734 N N . LEU A 1 100 ? 16.394 -2.896 -10.058 1.00 62.19 100 LEU A N 1
ATOM 735 C CA . LEU A 1 100 ? 16.487 -2.023 -11.228 1.00 62.19 100 LEU A CA 1
ATOM 736 C C . LEU A 1 100 ? 17.374 -2.697 -12.270 1.00 62.19 100 LEU A C 1
ATOM 738 O O . LEU A 1 100 ? 18.522 -3.037 -11.959 1.00 62.19 100 LEU A O 1
ATOM 742 N N . PRO A 1 101 ? 16.887 -2.857 -13.508 1.00 56.84 101 PRO A N 1
ATOM 743 C CA . PRO A 1 101 ? 17.711 -3.437 -14.541 1.00 56.84 101 PRO A CA 1
ATOM 744 C C . PRO A 1 101 ? 18.981 -2.581 -14.676 1.00 56.84 101 PRO A C 1
ATOM 746 O O . PRO A 1 101 ? 18.916 -1.359 -14.823 1.00 56.84 101 PRO A O 1
ATOM 749 N N . ARG A 1 102 ? 20.153 -3.220 -14.617 1.00 61.28 102 ARG A N 1
ATOM 750 C CA . ARG A 1 102 ? 21.415 -2.675 -15.144 1.00 61.28 102 ARG A CA 1
ATOM 751 C C . ARG A 1 102 ? 21.755 -3.450 -16.416 1.00 61.28 102 ARG A C 1
ATOM 753 O O . ARG A 1 102 ? 22.707 -4.232 -16.396 1.00 61.28 102 ARG A O 1
ATOM 760 N N . PRO A 1 103 ? 20.934 -3.380 -17.477 1.00 58.97 103 PRO A N 1
ATOM 761 C CA . PRO A 1 103 ? 21.019 -4.362 -18.539 1.00 58.97 103 PRO A CA 1
ATOM 762 C C . PRO A 1 103 ? 22.246 -4.036 -19.369 1.00 58.97 103 PRO A C 1
ATOM 764 O O . PRO A 1 103 ? 22.474 -2.881 -19.726 1.00 58.97 103 PRO A O 1
ATOM 767 N N . VAL A 1 104 ? 23.029 -5.066 -19.663 1.00 61.62 104 VAL A N 1
ATOM 768 C CA . VAL A 1 104 ? 24.099 -4.975 -20.657 1.00 61.62 104 VAL A CA 1
ATOM 769 C C . VAL A 1 104 ? 23.487 -4.932 -22.067 1.00 61.62 104 VAL A C 1
ATOM 771 O O . VAL A 1 104 ? 24.033 -4.259 -22.932 1.00 61.62 104 VAL A O 1
ATOM 774 N N . ASP A 1 105 ? 22.294 -5.525 -22.242 1.00 71.31 105 ASP A N 1
ATOM 775 C CA . ASP A 1 105 ? 21.558 -5.629 -23.508 1.00 71.31 105 ASP A CA 1
ATOM 776 C C . ASP A 1 105 ? 20.057 -5.307 -23.315 1.00 71.31 105 ASP A C 1
ATOM 778 O O . ASP A 1 105 ? 19.221 -6.202 -23.182 1.00 71.31 105 ASP A O 1
ATOM 782 N N . THR A 1 106 ? 19.682 -4.023 -23.252 1.00 81.44 106 THR A N 1
ATOM 783 C CA . THR A 1 106 ? 18.262 -3.622 -23.210 1.00 81.44 106 THR A CA 1
ATOM 784 C C . THR A 1 106 ? 17.573 -3.821 -24.554 1.00 81.44 106 THR A C 1
ATOM 786 O O . THR A 1 106 ? 18.052 -3.358 -25.588 1.00 81.44 106 THR A O 1
ATOM 789 N N . THR A 1 107 ? 16.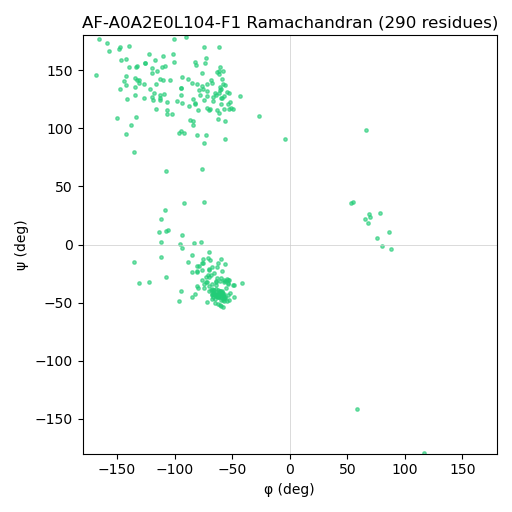390 -4.437 -24.534 1.00 89.19 107 THR A N 1
ATOM 790 C CA . THR A 1 107 ? 15.541 -4.599 -25.723 1.00 89.19 107 THR A CA 1
ATOM 791 C C . THR A 1 107 ? 14.511 -3.478 -25.824 1.00 89.19 107 THR A C 1
ATOM 793 O O . THR A 1 107 ? 14.242 -2.967 -26.912 1.00 89.19 107 THR A O 1
ATOM 796 N N . PHE A 1 108 ? 13.932 -3.065 -24.693 1.00 90.00 108 PHE A N 1
ATOM 797 C CA . PHE A 1 108 ? 12.873 -2.061 -24.649 1.00 90.00 108 PHE A CA 1
ATOM 798 C C . PHE A 1 108 ? 13.279 -0.836 -23.830 1.00 90.00 108 PHE A C 1
ATOM 800 O O . PHE A 1 108 ? 13.956 -0.932 -22.812 1.00 90.00 108 PHE A O 1
ATOM 807 N N . ALA A 1 109 ? 12.781 0.341 -24.222 1.00 88.19 109 ALA A N 1
ATOM 808 C CA . ALA A 1 109 ? 13.078 1.591 -23.520 1.00 88.19 109 ALA A CA 1
ATOM 809 C C . ALA A 1 109 ? 12.621 1.591 -22.047 1.00 88.19 109 ALA A C 1
ATOM 811 O O . ALA A 1 109 ? 13.263 2.220 -21.208 1.00 88.19 109 ALA A O 1
ATOM 812 N N . TRP A 1 110 ? 11.534 0.883 -21.716 1.00 87.56 110 TRP A N 1
ATOM 813 C CA . TRP A 1 110 ? 11.033 0.814 -20.339 1.00 87.56 110 TRP A CA 1
ATOM 814 C C . TRP A 1 110 ? 12.035 0.134 -19.393 1.00 87.56 110 TRP A C 1
ATOM 816 O O . TRP A 1 110 ? 12.162 0.560 -18.247 1.00 87.56 110 TRP A O 1
ATOM 826 N N . GLU A 1 111 ? 12.817 -0.834 -19.884 1.00 86.56 111 GLU A N 1
ATOM 827 C CA . GLU A 1 111 ? 13.820 -1.575 -19.101 1.00 86.56 111 GLU A CA 1
ATOM 828 C C . GLU A 1 111 ? 14.944 -0.666 -18.586 1.00 86.56 111 GLU A C 1
ATOM 830 O O . GLU A 1 111 ? 15.619 -0.998 -17.621 1.00 86.56 111 GLU A O 1
ATOM 835 N N . LEU A 1 112 ? 15.127 0.519 -19.179 1.00 82.12 112 LEU A N 1
ATOM 836 C CA . LEU A 1 112 ? 16.096 1.511 -18.705 1.00 82.12 112 LEU A CA 1
ATOM 837 C C . LEU A 1 112 ? 15.626 2.269 -17.455 1.00 82.12 112 LEU A C 1
ATOM 839 O O . LEU A 1 112 ? 16.421 2.965 -16.827 1.00 82.12 112 LEU A O 1
ATOM 843 N N . THR A 1 113 ? 14.333 2.212 -17.122 1.00 80.81 113 THR A N 1
ATOM 844 C CA . THR A 1 113 ? 13.728 3.101 -16.110 1.00 80.81 113 THR A CA 1
ATOM 845 C C . THR A 1 113 ? 12.799 2.403 -15.122 1.00 80.81 113 THR A C 1
ATOM 847 O O . THR A 1 113 ? 12.471 2.990 -14.090 1.00 80.81 113 THR A O 1
ATOM 850 N N . GLN A 1 114 ? 12.378 1.172 -15.412 1.00 85.19 114 GLN A N 1
ATOM 851 C CA . GLN A 1 114 ? 11.376 0.429 -14.655 1.00 85.19 114 GLN A CA 1
ATOM 852 C C . GLN A 1 114 ? 11.836 -1.006 -14.410 1.00 85.19 114 GLN A C 1
ATOM 854 O O . GLN A 1 114 ? 12.413 -1.645 -15.289 1.00 85.19 114 GLN A O 1
ATOM 859 N N . ARG A 1 115 ? 11.515 -1.539 -13.229 1.00 87.88 115 ARG A N 1
ATOM 860 C CA . ARG A 1 115 ? 11.575 -2.981 -12.978 1.00 87.88 115 ARG A CA 1
ATOM 861 C C . ARG A 1 115 ? 10.404 -3.653 -13.706 1.00 87.88 115 ARG A C 1
ATOM 863 O O . ARG A 1 115 ? 9.398 -2.988 -13.981 1.00 87.88 115 ARG A O 1
ATOM 870 N N . PRO A 1 116 ? 10.460 -4.971 -13.960 1.00 90.88 116 PRO A N 1
ATOM 871 C CA . PRO A 1 116 ? 9.332 -5.694 -14.544 1.00 90.88 116 PRO A CA 1
ATOM 872 C C . PRO A 1 116 ? 8.014 -5.470 -13.788 1.00 90.88 116 PRO A C 1
ATOM 874 O O . PRO A 1 116 ? 6.984 -5.217 -14.411 1.00 90.88 116 PRO A O 1
ATOM 877 N N . VAL A 1 117 ? 8.052 -5.473 -12.450 1.00 91.50 117 VAL A N 1
ATOM 878 C CA . VAL A 1 117 ? 6.873 -5.186 -11.617 1.00 91.50 117 VAL A CA 1
ATOM 879 C C . VAL A 1 117 ? 6.314 -3.779 -11.866 1.00 91.50 117 VAL A C 1
ATOM 881 O O . VAL A 1 117 ? 5.108 -3.625 -12.047 1.00 91.50 117 VAL A O 1
ATOM 884 N N . ASP A 1 118 ? 7.169 -2.760 -11.989 1.00 90.69 118 ASP A N 1
ATOM 885 C CA . ASP A 1 118 ? 6.722 -1.380 -12.207 1.00 90.69 118 ASP A CA 1
ATOM 886 C C . ASP A 1 118 ? 6.055 -1.228 -13.570 1.00 90.69 118 ASP A C 1
ATOM 888 O O . ASP A 1 118 ? 4.970 -0.654 -13.683 1.00 90.69 118 ASP A O 1
ATOM 892 N N . TYR A 1 119 ? 6.676 -1.797 -14.607 1.00 91.69 119 TYR A N 1
ATOM 893 C CA . TYR A 1 119 ? 6.115 -1.786 -15.950 1.00 91.69 119 TYR A CA 1
ATOM 894 C C . TYR A 1 119 ? 4.783 -2.540 -15.980 1.00 91.69 119 TYR A C 1
ATOM 896 O O . TYR A 1 119 ? 3.768 -1.979 -16.397 1.00 91.69 119 TYR A O 1
ATOM 904 N N . ALA A 1 120 ? 4.735 -3.775 -15.468 1.00 94.00 120 ALA A N 1
ATOM 905 C CA . ALA A 1 120 ? 3.533 -4.607 -15.459 1.00 94.00 120 ALA A CA 1
ATOM 906 C C . ALA A 1 120 ? 2.349 -3.933 -14.754 1.00 94.00 120 ALA A C 1
ATOM 908 O O . ALA A 1 120 ? 1.218 -3.967 -15.255 1.00 94.00 120 ALA A O 1
ATOM 909 N N . LEU A 1 121 ? 2.593 -3.294 -13.612 1.00 91.88 121 LEU A N 1
ATOM 910 C CA . LEU A 1 121 ? 1.543 -2.719 -12.774 1.00 91.88 121 LEU A CA 1
ATOM 911 C C . LEU A 1 121 ? 1.275 -1.236 -13.065 1.00 91.88 121 LEU A C 1
ATOM 913 O O . LEU A 1 121 ? 0.340 -0.673 -12.504 1.00 91.88 121 LEU A O 1
ATOM 917 N N . ASN A 1 122 ? 2.035 -0.622 -13.981 1.00 87.94 122 ASN A N 1
ATOM 918 C CA . ASN A 1 122 ? 2.091 0.832 -14.168 1.00 87.94 122 ASN A CA 1
ATOM 919 C C . ASN A 1 122 ? 2.404 1.567 -12.853 1.00 87.94 122 ASN A C 1
ATOM 921 O O . ASN A 1 122 ? 1.854 2.638 -12.597 1.00 87.94 122 ASN A O 1
ATOM 925 N N . ALA A 1 123 ? 3.250 0.965 -12.015 1.00 84.25 123 ALA A N 1
ATOM 926 C CA . ALA A 1 123 ? 3.674 1.565 -10.763 1.00 84.25 123 ALA A CA 1
ATOM 927 C C . ALA A 1 123 ? 4.688 2.690 -11.013 1.00 84.25 123 ALA A C 1
ATOM 929 O O . ALA A 1 123 ? 5.190 2.892 -12.126 1.00 84.25 123 ALA A O 1
ATOM 930 N N . MET A 1 124 ? 4.978 3.442 -9.954 1.00 77.56 124 MET A N 1
ATOM 931 C CA . MET A 1 124 ? 5.958 4.520 -9.991 1.00 77.56 124 MET A CA 1
ATOM 932 C C . MET A 1 124 ? 7.342 3.971 -10.386 1.00 77.56 124 MET A C 1
ATOM 934 O O . MET A 1 124 ? 7.874 3.121 -9.674 1.00 77.56 124 MET A O 1
ATOM 938 N N . PRO A 1 125 ? 7.956 4.460 -11.484 1.00 72.94 125 PRO A N 1
ATOM 939 C CA . PRO A 1 125 ? 9.306 4.058 -11.854 1.00 72.94 125 PRO A CA 1
ATOM 940 C C . PRO A 1 125 ? 10.290 4.428 -10.736 1.00 72.94 125 PRO A C 1
ATOM 942 O O . PRO A 1 125 ? 10.257 5.574 -10.271 1.00 72.94 125 PRO A O 1
ATOM 945 N N . PRO A 1 126 ? 11.223 3.547 -10.344 1.00 68.06 126 PRO A N 1
ATOM 946 C CA . PRO A 1 126 ? 12.137 3.846 -9.244 1.00 68.06 126 PRO A CA 1
ATOM 947 C C . PRO A 1 126 ? 13.154 4.938 -9.615 1.00 68.06 126 PRO A C 1
ATOM 949 O O . PRO A 1 126 ? 13.705 5.605 -8.740 1.00 68.06 126 PRO A O 1
ATOM 952 N N . LEU A 1 127 ? 13.378 5.140 -10.923 1.00 64.44 127 LEU A N 1
ATOM 953 C CA . LEU A 1 127 ? 14.302 6.119 -11.505 1.00 64.44 127 LEU A CA 1
ATOM 954 C C . LEU A 1 127 ? 13.617 7.341 -12.140 1.00 64.44 127 LEU A C 1
ATOM 956 O O . LEU A 1 127 ? 14.280 8.095 -12.853 1.00 64.44 127 LEU A O 1
ATOM 960 N N . ALA A 1 128 ? 12.315 7.567 -11.919 1.00 55.50 128 ALA A N 1
ATOM 961 C CA . ALA A 1 128 ? 11.670 8.789 -12.407 1.00 55.50 128 ALA A CA 1
A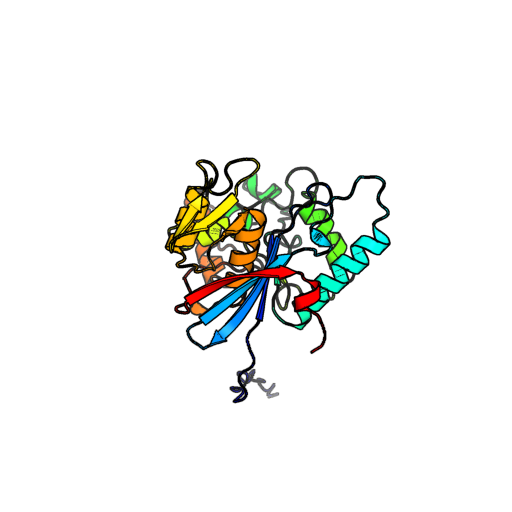TOM 962 C C . ALA A 1 128 ? 12.464 10.029 -11.931 1.00 55.50 128 ALA A C 1
ATOM 964 O O . ALA A 1 128 ? 12.848 10.094 -10.765 1.00 55.50 128 ALA A O 1
ATOM 965 N N . ASN A 1 129 ? 12.767 10.946 -12.866 1.00 47.59 129 ASN A N 1
ATOM 966 C CA . ASN A 1 129 ? 13.724 12.060 -12.746 1.00 47.59 129 ASN A CA 1
ATOM 967 C C . ASN A 1 129 ? 13.936 12.570 -11.307 1.00 47.59 129 ASN A C 1
ATOM 969 O O . ASN A 1 129 ? 13.064 13.239 -10.757 1.00 47.59 129 ASN A O 1
ATOM 973 N N . LEU A 1 130 ? 15.144 12.313 -10.778 1.00 47.66 130 LEU A N 1
ATOM 974 C CA . LEU A 1 130 ? 15.566 12.497 -9.382 1.00 47.66 130 LEU A CA 1
ATOM 975 C C . LEU A 1 130 ? 14.818 11.539 -8.460 1.00 47.66 130 LEU A C 1
ATOM 977 O O . LEU A 1 130 ? 13.701 11.879 -8.093 1.00 47.66 130 LEU A O 1
ATOM 981 N N . ILE A 1 131 ? 15.447 10.402 -8.094 1.00 53.31 131 ILE A N 1
ATOM 982 C CA . ILE A 1 131 ? 15.066 9.467 -7.009 1.00 53.31 131 ILE A CA 1
ATOM 983 C C . ILE A 1 131 ? 13.868 10.044 -6.264 1.00 53.31 131 ILE A C 1
ATOM 985 O O . ILE A 1 131 ? 14.094 10.927 -5.427 1.00 53.31 131 ILE A O 1
ATOM 989 N N . GLY A 1 132 ? 12.637 9.703 -6.687 1.00 63.41 132 GLY A N 1
ATOM 990 C CA . GLY A 1 132 ? 11.454 10.496 -6.330 1.00 63.41 132 GLY A CA 1
ATOM 991 C C . GLY A 1 132 ? 11.550 10.857 -4.857 1.00 63.41 132 GLY A C 1
ATOM 992 O O . GLY A 1 132 ? 11.858 9.972 -4.070 1.00 63.41 132 GLY A O 1
ATOM 993 N N . ALA A 1 133 ? 11.423 12.131 -4.469 1.00 77.38 133 ALA A N 1
ATOM 994 C CA . ALA A 1 133 ? 11.753 12.579 -3.105 1.00 77.38 133 ALA A CA 1
ATOM 995 C C . ALA A 1 133 ? 11.297 11.632 -1.957 1.00 77.38 133 ALA A C 1
ATOM 997 O O . ALA A 1 133 ? 12.022 11.541 -0.961 1.00 77.38 133 ALA A O 1
ATOM 998 N N . PRO A 1 134 ? 10.162 10.901 -2.071 1.00 86.94 134 PRO A N 1
ATOM 999 C CA . PRO A 1 134 ? 9.856 9.764 -1.201 1.00 86.94 134 PRO A CA 1
ATOM 1000 C C . PRO A 1 134 ? 10.901 8.624 -1.196 1.00 86.94 134 PRO A C 1
ATOM 1002 O O . PRO A 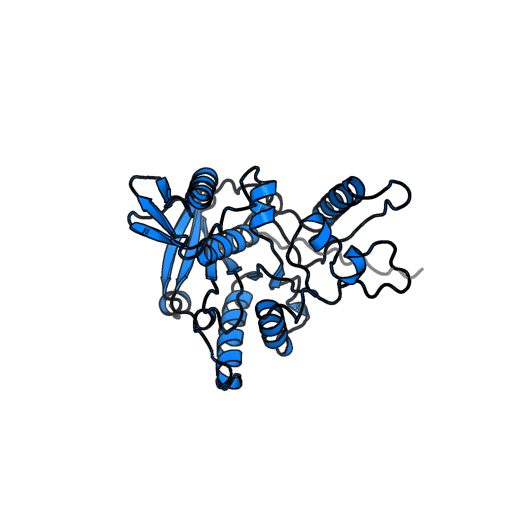1 134 ? 11.370 8.257 -0.123 1.00 86.94 134 PRO A O 1
ATOM 1005 N N . VAL A 1 135 ? 11.287 8.066 -2.355 1.00 84.50 135 VAL A N 1
ATOM 1006 C CA . VAL A 1 135 ? 12.276 6.975 -2.509 1.00 84.50 135 VAL A CA 1
ATOM 1007 C C . VAL A 1 135 ? 13.605 7.379 -1.875 1.00 84.50 135 VAL A C 1
ATOM 1009 O O . VAL A 1 135 ? 14.172 6.625 -1.092 1.00 84.50 135 VAL A O 1
ATOM 1012 N N . ALA A 1 136 ? 14.076 8.605 -2.125 1.00 83.19 136 ALA A N 1
ATOM 1013 C CA . ALA A 1 136 ? 15.341 9.088 -1.564 1.00 83.19 136 ALA A CA 1
ATOM 1014 C C . ALA A 1 136 ? 15.292 9.156 -0.034 1.00 83.19 136 ALA A C 1
ATOM 1016 O O . ALA A 1 136 ? 16.242 8.763 0.648 1.00 83.19 136 ALA A O 1
ATOM 1017 N N . ARG A 1 137 ? 14.168 9.642 0.510 1.00 88.06 137 ARG A N 1
ATOM 1018 C CA . ARG A 1 137 ? 13.919 9.668 1.952 1.00 88.06 137 ARG A CA 1
ATOM 1019 C C . ARG A 1 137 ? 13.909 8.248 2.513 1.00 88.06 137 ARG A C 1
ATOM 1021 O O . ARG A 1 137 ? 14.572 8.021 3.519 1.00 88.06 137 ARG A O 1
ATOM 1028 N N . LEU A 1 138 ? 13.231 7.304 1.860 1.00 89.00 138 LEU A N 1
ATOM 1029 C CA . LEU A 1 138 ? 13.130 5.927 2.338 1.00 89.00 138 LEU A CA 1
ATOM 1030 C C . LEU A 1 138 ? 14.492 5.233 2.344 1.00 89.00 138 LEU A C 1
ATOM 1032 O O . LEU A 1 138 ? 14.906 4.753 3.391 1.00 89.00 138 LEU A O 1
ATOM 1036 N N . LEU A 1 139 ? 15.250 5.278 1.245 1.00 86.50 139 LEU A N 1
ATOM 1037 C CA . LEU A 1 139 ? 16.610 4.720 1.194 1.00 86.50 139 LEU A CA 1
ATOM 1038 C C . LEU A 1 139 ? 17.519 5.297 2.287 1.00 86.50 139 LEU A C 1
ATOM 1040 O O . LEU A 1 139 ? 18.331 4.587 2.879 1.00 86.50 139 LEU A O 1
ATOM 1044 N N . HIS A 1 140 ? 17.377 6.591 2.586 1.00 87.75 140 HIS A N 1
ATOM 1045 C CA . HIS A 1 140 ? 18.126 7.222 3.666 1.00 87.75 140 HIS A CA 1
ATOM 1046 C C . HIS A 1 140 ? 17.721 6.701 5.058 1.00 87.75 140 HIS A C 1
ATOM 1048 O O . HIS A 1 140 ? 18.577 6.571 5.942 1.00 87.75 140 HIS A O 1
ATOM 1054 N N . LEU A 1 141 ? 16.441 6.366 5.260 1.00 89.31 141 LEU A N 1
ATOM 1055 C CA . LEU A 1 141 ? 15.978 5.688 6.472 1.00 89.31 141 LEU A CA 1
ATOM 1056 C C . LEU A 1 141 ? 16.539 4.266 6.564 1.00 89.31 141 LEU A C 1
ATOM 1058 O O . LEU A 1 141 ? 16.998 3.889 7.641 1.00 89.31 141 LEU A O 1
ATOM 1062 N N . LEU A 1 142 ? 16.550 3.525 5.450 1.00 88.94 142 LEU A N 1
ATOM 1063 C CA . LEU A 1 142 ? 16.966 2.120 5.395 1.00 88.94 142 LEU A CA 1
ATOM 1064 C C . LEU A 1 142 ? 18.466 1.903 5.645 1.00 88.94 142 LEU A C 1
ATOM 1066 O O . LEU A 1 142 ? 18.821 0.850 6.156 1.00 88.94 142 LEU A O 1
ATOM 1070 N N . ARG A 1 143 ? 19.335 2.887 5.360 1.00 86.69 143 ARG A N 1
ATOM 1071 C CA . ARG A 1 143 ? 20.806 2.761 5.493 1.00 86.69 143 ARG A CA 1
ATOM 1072 C C . ARG A 1 143 ? 21.285 2.189 6.838 1.00 86.69 143 ARG A C 1
ATOM 1074 O O . ARG A 1 143 ? 22.291 1.494 6.864 1.00 86.69 143 ARG A O 1
ATOM 1081 N N . ASP A 1 144 ? 20.588 2.508 7.929 1.00 85.12 144 ASP A N 1
ATOM 1082 C CA . ASP A 1 144 ? 20.960 2.097 9.293 1.00 85.12 144 ASP A CA 1
ATOM 1083 C C . ASP A 1 144 ? 19.959 1.078 9.884 1.00 85.12 144 ASP A C 1
ATOM 1085 O O . ASP A 1 144 ? 19.798 0.965 11.108 1.00 85.12 144 ASP A O 1
ATOM 1089 N N . LEU A 1 145 ? 19.223 0.377 9.015 1.00 86.19 145 LEU A N 1
ATOM 1090 C CA . LEU A 1 145 ? 18.364 -0.752 9.362 1.00 86.19 145 LEU A CA 1
ATOM 1091 C C . LEU A 1 145 ? 18.993 -2.059 8.859 1.00 86.19 145 LEU A C 1
ATOM 1093 O O . LEU A 1 145 ? 19.762 -2.034 7.905 1.00 86.19 145 LEU A O 1
ATOM 1097 N N . PRO A 1 146 ? 18.695 -3.211 9.484 1.00 88.31 146 PRO A N 1
ATOM 1098 C CA . PRO A 1 146 ? 19.231 -4.484 9.015 1.00 88.31 146 PRO A CA 1
ATOM 1099 C C . PRO A 1 146 ? 18.712 -4.822 7.612 1.00 88.31 146 PRO A C 1
ATOM 1101 O O . PRO A 1 146 ? 17.499 -4.904 7.430 1.00 88.31 146 PRO A O 1
ATOM 1104 N N . ASP A 1 147 ? 19.600 -5.141 6.667 1.00 85.12 147 ASP A N 1
ATOM 1105 C CA . ASP A 1 147 ? 19.222 -5.536 5.294 1.00 85.12 147 ASP A CA 1
ATOM 1106 C C . ASP A 1 147 ? 18.216 -6.697 5.277 1.00 85.12 147 ASP A C 1
ATOM 1108 O O . ASP A 1 147 ? 17.282 -6.730 4.481 1.00 85.12 147 ASP A O 1
ATOM 1112 N N . THR A 1 148 ? 18.340 -7.607 6.251 1.00 87.75 148 THR A N 1
ATOM 1113 C CA . THR A 1 148 ? 17.413 -8.732 6.465 1.00 87.75 148 THR A CA 1
ATOM 1114 C C . THR A 1 148 ? 15.951 -8.325 6.652 1.00 87.75 148 THR A C 1
ATOM 1116 O O . THR A 1 148 ? 15.082 -9.188 6.567 1.00 87.75 148 THR A O 1
ATOM 1119 N N . TRP A 1 149 ? 15.649 -7.055 6.946 1.00 91.50 149 TRP A N 1
ATOM 1120 C CA . TRP A 1 149 ? 14.279 -6.572 7.114 1.00 91.50 149 TRP A CA 1
ATOM 1121 C C . TRP A 1 149 ? 13.524 -6.488 5.792 1.00 91.50 149 TRP A C 1
ATOM 1123 O O . TRP A 1 149 ? 12.315 -6.716 5.789 1.00 91.50 149 TRP A O 1
ATOM 1133 N N . ILE A 1 150 ? 14.193 -6.206 4.676 1.00 90.88 150 ILE A N 1
ATOM 1134 C CA . ILE A 1 150 ? 13.539 -6.188 3.365 1.00 90.88 150 ILE A CA 1
ATOM 1135 C C . ILE A 1 150 ? 13.105 -7.619 3.022 1.00 90.88 150 ILE A C 1
ATOM 1137 O O . ILE A 1 150 ? 13.902 -8.552 3.061 1.00 90.88 150 ILE A O 1
ATOM 1141 N N . GLY A 1 151 ? 11.812 -7.809 2.754 1.00 89.62 151 GLY A N 1
ATOM 1142 C CA . GLY A 1 151 ? 11.225 -9.122 2.464 1.00 89.62 151 GLY A CA 1
ATOM 1143 C C . GLY A 1 151 ? 10.935 -9.999 3.686 1.00 89.62 151 GLY A C 1
ATOM 1144 O O . GLY A 1 151 ? 10.388 -11.089 3.529 1.00 89.62 151 GLY A O 1
ATOM 1145 N N . SER A 1 152 ? 11.242 -9.541 4.905 1.00 91.56 152 SER A N 1
ATOM 1146 C CA . SER A 1 152 ? 10.849 -10.234 6.148 1.00 91.56 152 SER A CA 1
ATOM 1147 C C . SER A 1 152 ? 10.000 -9.376 7.087 1.00 91.56 152 SER A C 1
ATOM 1149 O O . SER A 1 152 ? 9.137 -9.894 7.797 1.00 91.56 152 SER A O 1
ATOM 1151 N N . ARG A 1 153 ? 10.235 -8.062 7.091 1.00 95.06 153 ARG A N 1
ATOM 1152 C CA . ARG A 1 153 ? 9.560 -7.059 7.924 1.00 95.06 153 ARG A CA 1
ATOM 1153 C C . ARG A 1 153 ? 9.080 -5.867 7.118 1.00 95.06 153 ARG A C 1
ATOM 1155 O O . ARG A 1 153 ? 8.063 -5.294 7.475 1.00 95.06 153 ARG A O 1
ATOM 1162 N N . LEU A 1 154 ? 9.795 -5.490 6.067 1.00 95.75 154 LEU A N 1
ATOM 1163 C CA . LEU A 1 154 ? 9.454 -4.387 5.183 1.00 95.75 154 LEU A CA 1
ATOM 1164 C C . LEU A 1 154 ? 9.106 -4.956 3.816 1.00 95.75 154 LEU A C 1
ATOM 1166 O O . LEU A 1 154 ? 9.893 -5.709 3.234 1.00 95.75 154 LEU A O 1
ATOM 1170 N N . PHE A 1 155 ? 7.935 -4.586 3.326 1.00 95.56 155 PHE A N 1
ATOM 1171 C CA . PHE A 1 155 ? 7.402 -5.055 2.063 1.00 95.56 155 PHE A CA 1
ATOM 1172 C C . PHE A 1 155 ? 6.912 -3.870 1.243 1.00 95.56 155 PHE A C 1
ATOM 1174 O O . PHE A 1 155 ? 6.360 -2.910 1.773 1.00 95.56 155 PHE A O 1
ATOM 1181 N N . GLU A 1 156 ? 7.137 -3.947 -0.055 1.00 94.62 156 GLU A N 1
ATOM 1182 C CA . GLU A 1 156 ? 6.623 -3.016 -1.038 1.00 94.62 156 GLU A CA 1
ATOM 1183 C C . GLU A 1 156 ? 5.211 -3.453 -1.434 1.00 94.62 156 GLU A C 1
ATOM 1185 O O . GLU A 1 156 ? 4.941 -4.642 -1.605 1.00 94.62 156 GLU A O 1
ATOM 1190 N N . THR A 1 157 ? 4.305 -2.496 -1.576 1.00 96.00 157 THR A N 1
ATOM 1191 C CA . THR A 1 157 ? 2.938 -2.719 -2.053 1.00 96.00 157 THR A CA 1
ATOM 1192 C C . THR A 1 157 ? 2.537 -1.588 -2.988 1.00 96.00 157 THR A C 1
ATOM 1194 O O . THR A 1 157 ? 3.242 -0.591 -3.109 1.00 96.00 157 THR A O 1
ATOM 1197 N N . TYR A 1 158 ? 1.398 -1.744 -3.659 1.00 95.06 158 TYR A N 1
ATOM 1198 C CA . TYR A 1 158 ? 0.853 -0.710 -4.525 1.00 95.06 158 TYR A CA 1
ATOM 1199 C C . TYR A 1 158 ? -0.685 -0.660 -4.428 1.00 95.06 158 TYR A C 1
ATOM 1201 O O . TYR A 1 158 ? -1.366 -1.426 -5.122 1.00 95.06 158 TYR A O 1
ATOM 1209 N N . PRO A 1 159 ? -1.255 0.221 -3.575 1.00 96.25 159 PRO A N 1
ATOM 1210 C CA . PRO A 1 159 ? -2.695 0.345 -3.318 1.00 96.25 159 PRO A CA 1
ATOM 1211 C C . PRO A 1 159 ? -3.544 0.412 -4.586 1.00 96.25 159 PRO A C 1
ATOM 1213 O O . PRO A 1 159 ? -4.524 -0.318 -4.720 1.00 96.25 159 PRO A O 1
ATOM 1216 N N . ALA A 1 160 ? -3.125 1.217 -5.566 1.00 95.00 160 ALA A N 1
ATOM 1217 C CA . ALA A 1 160 ? -3.828 1.353 -6.838 1.00 95.00 160 ALA A CA 1
ATOM 1218 C C . ALA A 1 160 ? -3.970 0.011 -7.579 1.00 95.00 160 ALA A C 1
ATOM 1220 O O . ALA A 1 160 ? -5.048 -0.314 -8.073 1.00 95.00 160 ALA A O 1
ATOM 1221 N N . CYS A 1 161 ? -2.913 -0.806 -7.629 1.00 95.88 161 CYS A N 1
ATOM 1222 C CA . CYS A 1 161 ? -3.009 -2.114 -8.274 1.00 95.88 161 CYS A CA 1
ATOM 1223 C C . CYS A 1 161 ? -3.791 -3.125 -7.431 1.00 95.88 161 CYS A C 1
ATOM 1225 O O . CYS A 1 161 ? -4.502 -3.947 -8.008 1.00 95.88 161 CYS A O 1
ATOM 1227 N N . SER A 1 162 ? -3.698 -3.069 -6.101 1.00 97.62 162 SER A N 1
ATOM 1228 C CA . SER A 1 162 ? -4.547 -3.888 -5.227 1.00 97.62 162 SER A CA 1
ATOM 1229 C C . SER A 1 162 ? -6.033 -3.618 -5.493 1.00 97.62 162 SER A C 1
ATOM 1231 O O . SER A 1 162 ? -6.812 -4.551 -5.660 1.00 97.62 162 SER A O 1
ATOM 1233 N N . LEU A 1 163 ? -6.431 -2.350 -5.645 1.00 97.75 163 LEU A N 1
ATOM 1234 C CA . LEU A 1 163 ? -7.798 -1.988 -6.033 1.00 97.75 163 LEU A CA 1
ATOM 1235 C C . LEU A 1 163 ? -8.191 -2.583 -7.394 1.00 97.75 163 LEU A C 1
ATOM 1237 O O . LEU A 1 163 ? -9.258 -3.182 -7.506 1.00 97.75 163 LEU A O 1
ATOM 1241 N N . ASP A 1 164 ? -7.336 -2.461 -8.413 1.00 96.25 164 ASP A N 1
ATOM 1242 C CA . ASP A 1 164 ? -7.612 -3.028 -9.740 1.00 96.25 164 ASP A CA 1
ATOM 1243 C C . ASP A 1 164 ? -7.770 -4.565 -9.687 1.00 96.25 164 ASP A C 1
ATOM 1245 O O . ASP A 1 164 ? -8.664 -5.113 -10.334 1.00 96.25 164 ASP A O 1
ATOM 1249 N N . LEU A 1 165 ? -6.943 -5.267 -8.898 1.00 96.62 165 LEU A N 1
ATOM 1250 C CA . LEU A 1 165 ? -7.038 -6.723 -8.693 1.00 96.62 165 LEU A CA 1
ATOM 1251 C C . LEU A 1 165 ? -8.351 -7.132 -8.012 1.00 96.62 165 LEU A C 1
ATOM 1253 O O . LEU A 1 165 ? -8.928 -8.160 -8.360 1.00 96.62 165 LEU A O 1
ATOM 1257 N N . LEU A 1 166 ? -8.858 -6.294 -7.108 1.00 97.75 166 LEU A N 1
ATOM 1258 C CA . LEU A 1 166 ? -10.146 -6.468 -6.432 1.00 97.75 166 LEU A CA 1
ATOM 1259 C C . LEU A 1 166 ? -11.357 -6.098 -7.315 1.00 97.75 166 LEU A C 1
ATOM 1261 O O . LEU A 1 166 ? -12.498 -6.135 -6.851 1.00 97.75 166 LEU A O 1
ATOM 1265 N N . GLY A 1 167 ? -11.145 -5.706 -8.578 1.00 96.75 167 GLY A N 1
ATOM 1266 C CA . GLY A 1 167 ? -12.214 -5.231 -9.466 1.00 96.75 167 GLY A CA 1
ATOM 1267 C C . GLY A 1 167 ? -12.777 -3.859 -9.064 1.00 96.75 167 GLY A C 1
ATOM 1268 O O . GLY A 1 167 ? -13.934 -3.530 -9.370 1.00 96.75 167 GLY A O 1
ATOM 1269 N N . LEU A 1 168 ? -11.981 -3.072 -8.340 1.00 96.88 168 LEU A N 1
ATOM 1270 C CA . LEU A 1 168 ? -12.258 -1.696 -7.936 1.00 96.88 168 LEU A CA 1
ATOM 1271 C C . LEU A 1 168 ? -11.519 -0.712 -8.854 1.00 96.88 168 LEU A C 1
ATOM 1273 O O . LEU A 1 168 ? -10.811 -1.106 -9.779 1.00 96.88 168 LEU A O 1
ATOM 1277 N N . ARG A 1 169 ? -11.719 0.593 -8.647 1.00 94.44 169 ARG A N 1
ATOM 1278 C CA . ARG A 1 169 ? -11.097 1.625 -9.489 1.00 94.44 169 ARG A CA 1
ATOM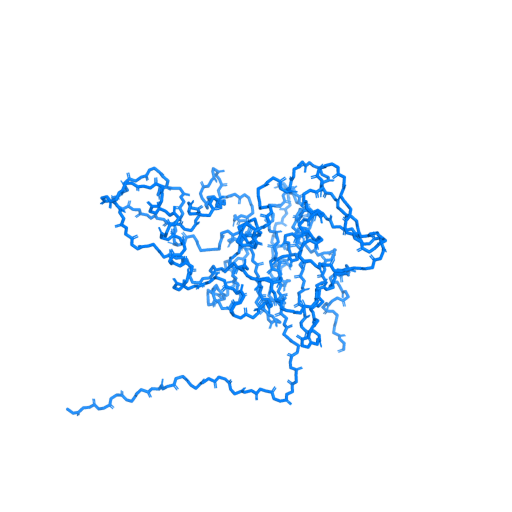 1279 C C . ARG A 1 169 ? -9.761 2.063 -8.891 1.00 94.44 169 ARG A C 1
ATOM 1281 O O . ARG A 1 169 ? -9.741 2.946 -8.037 1.00 94.44 169 ARG A O 1
ATOM 1288 N N . GLY A 1 170 ? -8.656 1.489 -9.365 1.00 89.12 170 GLY A N 1
ATOM 1289 C CA . GLY A 1 170 ? -7.299 1.863 -8.958 1.00 89.12 170 GLY A CA 1
ATOM 1290 C C . GLY A 1 170 ? -6.737 3.103 -9.653 1.00 89.12 170 GLY A C 1
ATOM 1291 O O . GLY A 1 170 ? -5.873 3.788 -9.110 1.00 89.12 170 GLY A O 1
ATOM 1292 N N . ARG A 1 171 ? -7.242 3.469 -10.838 1.00 87.69 171 ARG A N 1
ATOM 1293 C CA . ARG A 1 171 ? -6.846 4.713 -11.523 1.00 87.69 171 ARG A CA 1
ATOM 1294 C C . ARG A 1 171 ? -7.802 5.858 -11.223 1.00 87.69 171 ARG A C 1
ATOM 1296 O O . ARG A 1 171 ? -9.015 5.712 -11.329 1.00 87.69 171 ARG A O 1
ATOM 1303 N N . GLY A 1 172 ? -7.232 7.024 -10.923 1.00 84.31 172 GLY A N 1
ATOM 1304 C CA . GLY A 1 172 ? -7.982 8.272 -10.781 1.00 84.31 172 GLY A CA 1
ATOM 1305 C C . GLY A 1 172 ? -8.778 8.415 -9.482 1.00 84.31 172 GLY A C 1
ATOM 1306 O O . GLY A 1 172 ? -9.478 9.409 -9.343 1.00 84.31 172 GLY A O 1
ATOM 1307 N N . TYR A 1 173 ? -8.661 7.490 -8.520 1.00 87.38 173 TYR A N 1
ATOM 1308 C CA . TYR A 1 173 ? -9.354 7.637 -7.231 1.00 87.38 173 TYR A CA 1
ATOM 1309 C C . TYR A 1 173 ? -8.776 8.766 -6.357 1.00 87.38 173 TYR A C 1
ATOM 1311 O O . TYR A 1 173 ? -9.501 9.318 -5.536 1.00 87.38 173 TYR A O 1
ATOM 1319 N N . LYS A 1 174 ? -7.517 9.172 -6.594 1.00 82.75 174 LYS A N 1
ATOM 1320 C CA . LYS A 1 174 ? -6.832 10.309 -5.942 1.00 82.75 174 LYS A CA 1
ATOM 1321 C C . LYS A 1 174 ? -6.979 11.643 -6.708 1.00 82.75 174 LYS A C 1
ATOM 1323 O O . LYS A 1 174 ? -6.027 12.416 -6.819 1.00 82.75 174 LYS A O 1
ATOM 1328 N N . SER A 1 175 ? -8.122 11.918 -7.343 1.00 65.44 175 SER A N 1
ATOM 1329 C CA . SER A 1 175 ? -8.239 13.054 -8.275 1.00 65.44 175 SER A CA 1
ATOM 1330 C C . SER A 1 175 ? -8.296 14.434 -7.593 1.00 65.44 175 SER A C 1
ATOM 1332 O O . SER A 1 175 ? -9.365 15.003 -7.387 1.00 65.44 175 SER A O 1
ATOM 1334 N N . GLY A 1 176 ? -7.130 15.031 -7.328 1.00 63.31 176 GLY A N 1
ATOM 1335 C CA . GLY A 1 176 ? -6.970 16.460 -7.030 1.00 63.31 176 GLY A CA 1
ATOM 1336 C C . GLY A 1 176 ? -6.435 16.780 -5.633 1.00 63.31 176 GLY A C 1
ATOM 1337 O O . GLY A 1 176 ? -6.120 15.909 -4.834 1.00 63.31 176 GLY A O 1
ATOM 1338 N N . THR A 1 177 ? -6.294 18.069 -5.323 1.00 66.31 177 THR A N 1
ATOM 1339 C CA . THR A 1 177 ? -5.930 18.517 -3.973 1.00 66.31 177 THR A CA 1
ATOM 1340 C C . THR A 1 177 ? -7.156 18.516 -3.059 1.00 66.31 177 THR A C 1
ATOM 1342 O O . THR A 1 177 ? -8.235 18.953 -3.469 1.00 66.31 177 THR A O 1
ATOM 1345 N N . GLY A 1 178 ? -6.976 18.056 -1.815 1.00 69.12 178 GLY A N 1
ATOM 1346 C CA . GLY A 1 178 ? -8.034 18.045 -0.797 1.00 69.12 178 GLY A CA 1
ATOM 1347 C C . GLY A 1 178 ? -9.049 16.911 -0.953 1.00 69.12 178 GLY A C 1
ATOM 1348 O O . GLY A 1 178 ? -10.200 17.084 -0.567 1.00 69.12 178 GLY A O 1
ATOM 1349 N N . VAL A 1 179 ? -8.648 15.781 -1.545 1.00 79.25 179 VAL A N 1
ATOM 1350 C CA . VAL A 1 179 ? -9.469 14.564 -1.604 1.00 79.25 179 VAL A CA 1
ATOM 1351 C C . VAL A 1 179 ? -9.719 14.096 -0.172 1.00 79.25 179 VAL A C 1
ATOM 1353 O O . VAL A 1 179 ? -8.788 13.735 0.540 1.00 79.25 179 VAL A O 1
ATOM 1356 N N . GLN A 1 180 ? -10.975 14.159 0.262 1.00 90.50 180 GLN A N 1
ATOM 1357 C CA . GLN A 1 180 ? -11.410 13.695 1.572 1.00 90.50 180 GLN A CA 1
ATOM 1358 C C . GLN A 1 180 ? -12.789 13.053 1.439 1.00 90.50 180 GLN A C 1
ATOM 1360 O O . GLN A 1 180 ? -13.668 13.578 0.748 1.00 90.50 180 GLN A O 1
ATOM 1365 N N . MET A 1 181 ? -12.962 11.922 2.110 1.00 94.69 181 MET A N 1
ATOM 1366 C CA . MET A 1 181 ? -14.244 11.253 2.300 1.00 94.69 181 MET A CA 1
ATOM 1367 C C . MET A 1 181 ? -14.595 11.199 3.786 1.00 94.69 181 MET A C 1
ATOM 1369 O O . MET A 1 181 ? -13.709 11.308 4.636 1.00 94.69 181 MET A O 1
ATOM 1373 N N . ALA A 1 182 ? -15.876 11.037 4.091 1.00 96.88 182 ALA A N 1
ATOM 1374 C CA . ALA A 1 182 ? -16.406 10.939 5.440 1.00 96.88 182 ALA A CA 1
ATOM 1375 C C . ALA A 1 182 ? -17.366 9.754 5.556 1.00 96.88 182 ALA A C 1
ATOM 1377 O O . ALA A 1 182 ? -18.150 9.514 4.640 1.00 96.88 182 ALA A O 1
ATOM 1378 N N . TRP A 1 183 ? -17.330 9.047 6.678 1.00 97.50 183 TRP A N 1
ATOM 1379 C CA . TRP A 1 183 ? -18.349 8.069 7.032 1.00 97.50 183 TRP A CA 1
ATOM 1380 C C . TRP A 1 183 ? -19.544 8.778 7.663 1.00 97.50 183 TRP A C 1
ATOM 1382 O O . TRP A 1 183 ? -19.388 9.500 8.654 1.00 97.50 183 TRP A O 1
ATOM 1392 N N . GLN A 1 184 ? -20.722 8.616 7.066 1.00 96.62 184 GLN A N 1
ATOM 1393 C CA . GLN A 1 184 ? -21.969 9.203 7.549 1.00 96.62 184 GLN A CA 1
ATOM 1394 C C . GLN A 1 184 ? -23.130 8.271 7.219 1.00 96.62 184 GLN A C 1
ATOM 1396 O O . GLN A 1 184 ? -23.244 7.802 6.090 1.00 96.62 184 GLN A O 1
ATOM 1401 N N . ALA A 1 185 ? -24.010 8.023 8.192 1.00 93.94 185 ALA A N 1
ATOM 1402 C CA . ALA A 1 185 ? -25.255 7.281 7.979 1.00 93.94 185 ALA A CA 1
ATOM 1403 C C . ALA A 1 185 ? -25.051 5.887 7.341 1.00 93.94 185 ALA A C 1
ATOM 1405 O O . ALA A 1 185 ? -25.870 5.426 6.545 1.00 93.94 185 ALA A O 1
ATOM 1406 N N . GLY A 1 186 ? -23.962 5.204 7.713 1.00 95.88 186 GLY A N 1
ATOM 1407 C CA . GLY A 1 186 ? -23.684 3.829 7.293 1.00 95.88 186 GLY A CA 1
ATOM 1408 C C . GLY A 1 186 ? -22.955 3.674 5.955 1.00 95.88 186 GLY A C 1
ATOM 1409 O O . GLY A 1 186 ? -22.889 2.552 5.452 1.00 95.88 186 GLY A O 1
ATOM 1410 N N . ALA A 1 187 ? -22.425 4.755 5.373 1.00 97.81 187 ALA A N 1
ATOM 1411 C CA . ALA A 1 187 ? -21.626 4.694 4.151 1.00 97.81 187 ALA A CA 1
ATOM 1412 C C . ALA A 1 187 ? -20.520 5.763 4.104 1.00 97.81 187 ALA A C 1
ATOM 1414 O O . ALA A 1 187 ? -20.585 6.805 4.759 1.00 97.81 187 ALA A O 1
ATOM 1415 N N . TRP A 1 188 ? -19.505 5.516 3.276 1.00 97.69 188 TRP A N 1
ATOM 1416 C CA . TRP A 1 188 ? -18.511 6.507 2.879 1.00 97.69 188 TRP A CA 1
ATOM 1417 C C . TRP A 1 188 ? -19.080 7.447 1.820 1.00 97.69 188 TRP A C 1
ATOM 1419 O O . TRP A 1 188 ? -19.554 7.020 0.766 1.00 97.69 188 TRP A O 1
ATOM 1429 N N . HIS A 1 189 ? -18.947 8.743 2.073 1.00 96.00 189 HIS A N 1
ATOM 1430 C CA . HIS A 1 189 ? -19.323 9.821 1.173 1.00 96.00 189 HIS A CA 1
ATOM 1431 C C . HIS A 1 189 ? -18.095 10.665 0.840 1.00 96.00 189 HIS A C 1
ATOM 1433 O O . HIS A 1 189 ? -17.389 11.140 1.727 1.00 96.00 189 HIS A O 1
ATOM 1439 N N . GLY A 1 190 ? -17.833 10.863 -0.448 1.00 90.50 190 GLY A N 1
ATOM 1440 C CA . GLY A 1 190 ? -16.773 11.738 -0.939 1.00 90.50 190 GLY A CA 1
ATOM 1441 C C . GLY A 1 190 ? -17.356 12.973 -1.615 1.00 90.50 190 GLY A C 1
ATOM 1442 O O . GLY A 1 190 ? -18.446 12.923 -2.178 1.00 90.50 190 GLY A O 1
ATOM 1443 N N . THR A 1 191 ? -16.605 14.074 -1.611 1.00 83.81 191 THR A N 1
ATOM 1444 C CA . THR A 1 191 ? -16.834 15.166 -2.578 1.00 83.81 191 THR A CA 1
ATOM 1445 C C . THR A 1 191 ? -16.626 14.657 -4.011 1.00 83.81 191 THR A C 1
ATOM 1447 O O . THR A 1 191 ? -16.073 13.575 -4.188 1.00 83.81 191 THR A O 1
ATOM 1450 N N . ASP A 1 192 ? -16.969 15.427 -5.051 1.00 82.56 192 ASP A N 1
ATOM 1451 C CA . ASP A 1 192 ? -16.773 15.011 -6.458 1.00 82.56 192 ASP A CA 1
ATOM 1452 C C . ASP A 1 192 ? -15.362 14.460 -6.744 1.00 82.56 192 ASP A C 1
ATOM 1454 O O . ASP A 1 192 ? -15.189 13.504 -7.495 1.00 82.56 192 ASP A O 1
ATOM 1458 N N . ARG A 1 193 ? -14.344 15.026 -6.082 1.00 81.81 193 ARG A N 1
ATOM 1459 C CA . ARG A 1 193 ? -12.932 14.623 -6.196 1.00 81.81 193 ARG A CA 1
ATOM 1460 C C . ARG A 1 193 ? -12.573 13.340 -5.444 1.00 81.81 193 ARG A C 1
ATOM 1462 O O . ARG A 1 193 ? -11.567 12.719 -5.772 1.00 81.81 193 ARG A O 1
ATOM 1469 N N . ALA A 1 194 ? -13.372 12.971 -4.445 1.00 88.19 194 ALA A N 1
ATOM 1470 C CA . ALA A 1 194 ? -13.206 11.802 -3.583 1.00 88.19 194 ALA A CA 1
ATOM 1471 C C . ALA A 1 194 ? -14.293 10.734 -3.795 1.00 88.19 194 ALA A C 1
ATOM 1473 O O . ALA A 1 194 ? -14.282 9.715 -3.111 1.00 88.19 194 ALA A O 1
ATOM 1474 N N . ALA A 1 195 ? -15.226 10.937 -4.731 1.00 91.25 195 ALA A N 1
ATOM 1475 C CA . ALA A 1 195 ? -16.357 10.041 -4.957 1.00 91.25 195 ALA A CA 1
ATOM 1476 C C . ALA A 1 195 ? -15.907 8.616 -5.310 1.00 91.25 195 ALA A C 1
ATOM 1478 O O . ALA A 1 195 ? -16.466 7.647 -4.808 1.00 91.25 195 ALA A O 1
ATOM 1479 N N . VAL A 1 196 ? -14.852 8.483 -6.121 1.00 94.00 196 VAL A N 1
ATOM 1480 C CA . VAL A 1 196 ? -14.278 7.175 -6.478 1.00 94.00 196 VAL A CA 1
ATOM 1481 C C . VAL A 1 196 ? -13.612 6.508 -5.272 1.00 94.00 196 VAL A C 1
ATOM 1483 O O . VAL A 1 196 ? -13.746 5.303 -5.092 1.00 94.00 196 VAL A O 1
ATOM 1486 N N . MET A 1 197 ? -12.921 7.277 -4.427 1.00 95.31 197 MET A N 1
ATOM 1487 C CA . MET A 1 197 ? -12.302 6.757 -3.204 1.00 95.31 197 MET A CA 1
ATOM 1488 C C . MET A 1 197 ? -13.361 6.278 -2.202 1.00 95.31 197 MET A C 1
ATOM 1490 O O . MET A 1 197 ? -13.229 5.193 -1.645 1.00 95.31 197 MET A O 1
ATOM 1494 N N . ALA A 1 198 ? -14.447 7.038 -2.041 1.00 96.12 198 ALA A N 1
ATOM 1495 C CA . ALA A 1 198 ? -15.583 6.657 -1.209 1.00 96.12 198 ALA A CA 1
ATOM 1496 C C . ALA A 1 198 ? -16.311 5.413 -1.746 1.00 96.12 198 ALA A C 1
ATOM 1498 O O . ALA A 1 198 ? -16.616 4.507 -0.976 1.00 96.12 198 ALA A O 1
ATOM 1499 N N . ASP A 1 199 ? -16.536 5.320 -3.063 1.00 96.88 199 ASP A N 1
ATOM 1500 C CA . ASP A 1 199 ? -17.083 4.113 -3.699 1.00 96.88 199 ASP A CA 1
ATOM 1501 C C . ASP A 1 199 ? -16.191 2.892 -3.445 1.00 96.88 199 ASP A C 1
ATOM 1503 O O . ASP A 1 199 ? -16.679 1.850 -3.011 1.00 96.88 199 ASP A O 1
ATOM 1507 N N . ASN A 1 200 ? -14.872 3.033 -3.622 1.00 97.44 200 ASN A N 1
ATOM 1508 C CA . ASN A 1 200 ? -13.927 1.971 -3.293 1.00 97.44 200 ASN A CA 1
ATOM 1509 C C . ASN A 1 200 ? -14.053 1.565 -1.815 1.00 97.44 200 ASN A C 1
ATOM 1511 O O . ASN A 1 200 ? -14.209 0.381 -1.544 1.00 97.44 200 ASN A O 1
ATOM 1515 N N . ALA A 1 201 ? -14.063 2.507 -0.867 1.00 97.62 201 ALA A N 1
ATOM 1516 C CA . ALA A 1 201 ? -14.196 2.208 0.563 1.00 97.62 201 ALA A CA 1
ATOM 1517 C C . ALA A 1 201 ? -15.512 1.481 0.911 1.00 97.62 201 ALA A C 1
ATOM 1519 O O . ALA A 1 201 ? -15.504 0.516 1.678 1.00 97.62 201 ALA A O 1
ATOM 1520 N N . ASN A 1 202 ? -16.629 1.876 0.290 1.00 98.19 202 ASN A N 1
ATOM 1521 C CA . ASN A 1 202 ? -17.913 1.182 0.427 1.00 98.19 202 ASN A CA 1
ATOM 1522 C C . ASN A 1 202 ? -17.858 -0.245 -0.131 1.00 98.19 202 ASN A C 1
ATOM 1524 O O . ASN A 1 202 ? -18.331 -1.183 0.508 1.00 98.19 202 ASN A O 1
ATOM 1528 N N . ARG A 1 203 ? -17.253 -0.433 -1.310 1.00 97.94 203 ARG A N 1
ATOM 1529 C CA . ARG A 1 203 ? -17.117 -1.751 -1.955 1.00 97.94 203 ARG A CA 1
ATOM 1530 C C . ARG A 1 203 ? -16.115 -2.663 -1.248 1.00 97.94 203 ARG A C 1
ATOM 1532 O O . ARG A 1 203 ? -16.263 -3.879 -1.317 1.00 97.94 203 ARG A O 1
ATOM 1539 N N . LEU A 1 204 ? -15.136 -2.088 -0.552 1.00 97.88 204 LEU A N 1
ATOM 1540 C CA . LEU A 1 204 ? -14.248 -2.794 0.373 1.00 97.88 204 LEU A CA 1
ATOM 1541 C C . LEU A 1 204 ? -14.971 -3.227 1.663 1.00 97.88 204 LEU A C 1
ATOM 1543 O O . LEU A 1 204 ? -14.410 -4.000 2.434 1.00 97.88 204 LEU A O 1
ATOM 1547 N N . GLY A 1 205 ? -16.195 -2.743 1.911 1.00 97.56 205 GLY A N 1
ATOM 1548 C CA . GLY A 1 205 ? -16.964 -3.062 3.115 1.00 97.56 205 GLY A CA 1
ATOM 1549 C C . GLY A 1 205 ? -16.370 -2.457 4.388 1.00 97.56 205 GLY A C 1
ATOM 1550 O O . GLY A 1 205 ? -16.543 -3.015 5.470 1.00 97.56 205 GLY A O 1
ATOM 1551 N N . TRP A 1 206 ? -15.628 -1.355 4.264 1.00 98.31 206 TRP A N 1
ATOM 1552 C CA . TRP A 1 206 ? -14.984 -0.696 5.393 1.00 98.31 206 TRP A CA 1
ATOM 1553 C C . TRP A 1 206 ? -16.001 0.065 6.235 1.00 98.31 206 TRP A C 1
ATOM 1555 O O . TRP A 1 206 ? -16.687 0.945 5.725 1.00 98.31 206 TRP A O 1
ATOM 1565 N N . LEU A 1 207 ? -16.058 -0.245 7.525 1.00 98.38 207 LEU A N 1
ATOM 1566 C CA . LEU A 1 207 ? -16.957 0.360 8.506 1.00 98.38 207 LEU A CA 1
ATOM 1567 C C . LEU A 1 207 ? -16.218 1.411 9.337 1.00 98.38 207 LEU A C 1
ATOM 1569 O O . LEU A 1 207 ? -14.999 1.344 9.460 1.00 98.38 207 LEU A O 1
ATOM 1573 N N . ALA A 1 208 ? -16.938 2.362 9.929 1.00 98.25 208 ALA A N 1
ATOM 1574 C CA . ALA A 1 208 ? -16.369 3.370 10.823 1.00 98.25 208 ALA A CA 1
ATOM 1575 C C . ALA A 1 208 ? -17.436 3.987 11.741 1.00 98.25 208 ALA A C 1
ATOM 1577 O O . ALA A 1 208 ? -18.632 3.750 11.564 1.00 98.25 208 ALA A O 1
ATOM 1578 N N . ASP A 1 209 ? -16.993 4.813 12.691 1.00 96.62 209 ASP A N 1
ATOM 1579 C CA . ASP A 1 209 ? -17.866 5.716 13.444 1.00 96.62 209 ASP A CA 1
ATOM 1580 C C . ASP A 1 209 ? -18.266 6.940 12.604 1.00 96.62 209 ASP A C 1
ATOM 1582 O O . ASP A 1 209 ? -17.485 7.451 11.791 1.00 96.62 209 ASP A O 1
ATOM 1586 N N . ASP A 1 210 ? -19.482 7.444 12.839 1.00 96.38 210 ASP A N 1
ATOM 1587 C CA . ASP A 1 210 ? -19.994 8.655 12.193 1.00 96.38 210 ASP A CA 1
ATOM 1588 C C . ASP A 1 210 ? -19.052 9.848 12.396 1.00 96.38 210 ASP A C 1
ATOM 1590 O O . ASP A 1 210 ? -18.607 10.165 13.501 1.00 96.38 210 ASP A O 1
ATOM 1594 N N . GLY A 1 211 ? -18.756 10.533 11.291 1.00 94.94 211 GLY A N 1
ATOM 1595 C CA . GLY A 1 211 ? -17.855 11.681 11.264 1.00 94.94 211 GLY A CA 1
ATOM 1596 C C . GLY A 1 211 ? -16.379 11.329 11.072 1.00 94.94 211 GLY A C 1
ATOM 1597 O O . GLY A 1 211 ? -15.572 12.251 10.914 1.00 94.94 211 GLY A O 1
ATOM 1598 N N . LEU A 1 212 ? -15.999 10.043 11.020 1.00 97.56 212 LEU A N 1
ATOM 1599 C CA . LEU A 1 212 ? -14.645 9.675 10.609 1.00 97.56 212 LEU A CA 1
ATOM 1600 C C . LEU A 1 212 ? -14.393 10.179 9.188 1.00 97.56 212 LEU A C 1
ATOM 1602 O O . LEU A 1 212 ? -15.207 9.980 8.292 1.00 97.56 212 LEU A O 1
ATOM 1606 N N . THR A 1 213 ? -13.240 10.805 8.968 1.00 96.94 213 THR A N 1
ATOM 1607 C CA . THR A 1 213 ? -12.819 11.237 7.635 1.00 96.94 213 THR A CA 1
ATOM 1608 C C . THR A 1 213 ? -11.516 10.578 7.237 1.00 96.94 213 THR A C 1
ATOM 1610 O O . THR A 1 213 ? -10.699 10.291 8.108 1.00 96.94 213 THR A O 1
ATOM 1613 N N . LEU A 1 214 ? -11.298 10.385 5.939 1.00 95.81 214 LEU A N 1
ATOM 1614 C CA . LEU A 1 214 ? -10.038 9.905 5.375 1.00 95.81 214 LEU A CA 1
ATOM 1615 C C . LEU A 1 214 ? -9.648 10.742 4.162 1.00 95.81 214 LEU A C 1
ATOM 1617 O O . LEU A 1 214 ? -10.499 11.046 3.324 1.00 95.81 214 LEU A O 1
ATOM 1621 N N . ASN A 1 215 ? -8.374 11.114 4.080 1.00 94.56 215 ASN A N 1
ATOM 1622 C CA . ASN A 1 215 ? -7.769 11.598 2.841 1.00 94.56 215 ASN A CA 1
ATOM 1623 C C . ASN A 1 215 ? -7.173 10.435 2.023 1.00 94.56 215 ASN A C 1
ATOM 1625 O O . ASN A 1 215 ? -7.252 9.276 2.432 1.00 94.56 215 ASN A O 1
ATOM 1629 N N . ASP A 1 216 ? -6.612 10.750 0.857 1.00 93.94 216 ASP A N 1
ATOM 1630 C CA . ASP A 1 216 ? -5.977 9.779 -0.036 1.00 93.94 216 ASP A CA 1
ATOM 1631 C C . ASP A 1 216 ? -4.770 9.078 0.598 1.00 93.94 216 ASP A C 1
ATOM 1633 O O . ASP A 1 216 ? -4.672 7.857 0.512 1.00 93.94 216 ASP A O 1
ATOM 1637 N N . ASP A 1 217 ? -3.908 9.824 1.289 1.00 95.00 217 ASP A N 1
ATOM 1638 C CA . ASP A 1 217 ? -2.715 9.268 1.940 1.00 95.00 217 ASP A CA 1
ATOM 1639 C C . ASP A 1 217 ? -3.084 8.275 3.074 1.00 95.00 217 ASP A C 1
ATOM 1641 O O . ASP A 1 217 ? -2.450 7.240 3.284 1.00 95.00 217 ASP A O 1
ATOM 1645 N N . GLU A 1 218 ? -4.142 8.575 3.832 1.00 97.06 218 GLU A N 1
ATOM 1646 C CA . GLU A 1 218 ? -4.648 7.737 4.926 1.00 97.06 218 GLU A CA 1
ATOM 1647 C C . GLU A 1 218 ? -5.396 6.501 4.414 1.00 97.06 218 GLU A C 1
ATOM 1649 O O . GLU A 1 218 ? -5.287 5.430 5.015 1.00 97.06 218 GLU A O 1
ATOM 1654 N N . PHE A 1 219 ? -6.146 6.639 3.317 1.00 97.25 219 PHE A N 1
ATOM 1655 C CA . PHE A 1 219 ? -6.814 5.523 2.648 1.00 97.25 219 PHE A CA 1
ATOM 1656 C C . PHE A 1 219 ? -5.793 4.502 2.132 1.00 97.25 219 PHE A C 1
ATOM 1658 O O . PHE A 1 219 ? -5.939 3.303 2.378 1.00 97.25 219 PHE A O 1
ATOM 1665 N N . ASP A 1 220 ? -4.722 4.971 1.494 1.00 97.19 220 ASP A N 1
ATOM 1666 C CA . ASP A 1 220 ? -3.656 4.109 0.989 1.00 97.19 220 ASP A CA 1
ATOM 1667 C C . ASP A 1 220 ? -2.878 3.448 2.115 1.00 97.19 220 ASP A C 1
ATOM 1669 O O . ASP A 1 220 ? -2.654 2.240 2.070 1.00 97.19 220 ASP A O 1
ATOM 1673 N N . ALA A 1 221 ? -2.542 4.189 3.174 1.00 98.44 221 ALA A N 1
ATOM 1674 C CA . ALA A 1 221 ? -1.915 3.606 4.354 1.00 98.44 221 ALA A CA 1
ATOM 1675 C C . ALA A 1 221 ? -2.793 2.509 4.984 1.00 98.44 221 ALA A C 1
ATOM 1677 O O . ALA A 1 221 ? -2.283 1.447 5.344 1.00 98.44 221 ALA A O 1
ATOM 1678 N N . ALA A 1 222 ? -4.111 2.718 5.074 1.00 98.75 222 ALA A N 1
ATOM 1679 C CA . ALA A 1 222 ? -5.049 1.702 5.548 1.00 98.75 222 ALA A CA 1
ATOM 1680 C C . ALA A 1 222 ? -5.077 0.468 4.630 1.00 98.75 222 ALA A C 1
ATOM 1682 O O . ALA A 1 222 ? -5.015 -0.661 5.121 1.00 98.75 222 ALA A O 1
ATOM 1683 N N . LEU A 1 223 ? -5.102 0.659 3.306 1.00 98.50 223 LEU A N 1
ATOM 1684 C CA . LEU A 1 223 ? -5.084 -0.446 2.346 1.00 98.50 223 LEU A CA 1
ATOM 1685 C C . LEU A 1 223 ? -3.753 -1.212 2.379 1.00 98.50 223 LEU A C 1
ATOM 1687 O O . LEU A 1 223 ? -3.754 -2.439 2.338 1.00 98.50 223 LEU A O 1
ATOM 1691 N N . CYS A 1 224 ? -2.625 -0.515 2.533 1.00 98.62 224 CYS A N 1
ATOM 1692 C CA . CYS A 1 224 ? -1.314 -1.114 2.770 1.00 98.62 224 CYS A CA 1
ATOM 1693 C C . CYS A 1 224 ? -1.323 -1.985 4.035 1.00 98.62 224 CYS A C 1
ATOM 1695 O O . CYS A 1 224 ? -0.888 -3.133 3.989 1.00 98.62 224 CYS A O 1
ATOM 1697 N N . ALA A 1 225 ? -1.853 -1.479 5.153 1.00 98.75 225 ALA A N 1
ATOM 1698 C CA . ALA A 1 225 ? -1.931 -2.241 6.399 1.00 98.75 225 ALA A CA 1
ATOM 1699 C C . ALA A 1 225 ? -2.814 -3.490 6.230 1.00 98.75 225 ALA A C 1
ATOM 1701 O O . ALA A 1 225 ? -2.438 -4.580 6.667 1.00 98.75 225 ALA A O 1
ATOM 1702 N N . LEU A 1 226 ? -3.941 -3.348 5.518 1.00 98.69 226 LEU A N 1
ATOM 1703 C CA . LEU A 1 226 ? -4.836 -4.453 5.183 1.00 98.69 226 LEU A CA 1
ATOM 1704 C C . LEU A 1 226 ? -4.133 -5.536 4.351 1.00 98.69 226 LEU A C 1
ATOM 1706 O O . LEU A 1 226 ? -4.285 -6.719 4.648 1.00 98.69 226 LEU A O 1
ATOM 1710 N N . THR A 1 227 ? -3.319 -5.156 3.358 1.00 98.44 227 THR A N 1
ATOM 1711 C CA . THR A 1 227 ? -2.493 -6.103 2.587 1.00 98.44 227 THR A CA 1
ATOM 1712 C C . THR A 1 227 ? -1.633 -6.962 3.511 1.00 98.44 227 THR A C 1
ATOM 1714 O O . THR A 1 227 ? -1.548 -8.176 3.328 1.00 98.44 227 THR A O 1
ATOM 1717 N N . GLY A 1 228 ? -1.018 -6.346 4.525 1.00 97.69 228 GLY A N 1
ATOM 1718 C CA . GLY A 1 228 ? -0.076 -7.028 5.404 1.00 97.69 228 GLY A CA 1
ATOM 1719 C C . GLY A 1 228 ? -0.702 -7.947 6.441 1.00 97.69 228 GLY A C 1
ATOM 1720 O O . GLY A 1 228 ? -0.086 -8.955 6.789 1.00 97.69 228 GLY A O 1
ATOM 1721 N N . ILE A 1 229 ? -1.909 -7.625 6.907 1.00 97.69 229 ILE A N 1
ATOM 1722 C CA . ILE A 1 229 ? -2.640 -8.456 7.870 1.00 97.69 229 ILE A CA 1
ATOM 1723 C C . ILE A 1 229 ? -3.445 -9.571 7.192 1.00 97.69 229 ILE A C 1
ATOM 1725 O O . ILE A 1 229 ? -3.759 -10.576 7.828 1.00 97.69 229 ILE A O 1
ATOM 1729 N N . ALA A 1 230 ? -3.796 -9.402 5.913 1.00 96.88 230 ALA A N 1
ATOM 1730 C CA . ALA A 1 230 ? -4.617 -10.359 5.186 1.00 96.88 230 ALA A CA 1
ATOM 1731 C C . ALA A 1 230 ? -3.988 -11.762 5.165 1.00 96.88 230 ALA A C 1
ATOM 1733 O O . ALA A 1 230 ? -2.768 -11.935 5.158 1.00 96.88 230 ALA A O 1
ATOM 1734 N N . ALA A 1 231 ? -4.839 -12.787 5.119 1.00 95.25 231 ALA A N 1
ATOM 1735 C CA . ALA A 1 231 ? -4.385 -14.162 4.978 1.00 95.25 231 ALA A CA 1
ATOM 1736 C C . ALA A 1 231 ? -3.602 -14.361 3.664 1.00 95.25 231 ALA A C 1
ATOM 1738 O O . ALA A 1 231 ? -3.816 -13.666 2.670 1.00 95.25 231 ALA A O 1
ATOM 1739 N N . ILE A 1 232 ? -2.686 -15.336 3.649 1.00 94.44 232 ILE A N 1
ATOM 1740 C CA . ILE A 1 232 ? -1.764 -15.575 2.522 1.00 94.44 232 ILE A CA 1
ATOM 1741 C C . ILE A 1 232 ? -2.510 -15.827 1.199 1.00 94.44 232 ILE A C 1
ATOM 1743 O O . ILE A 1 232 ? -2.018 -15.471 0.133 1.00 94.44 232 ILE A O 1
ATOM 1747 N N . ASP A 1 233 ? -3.696 -16.430 1.247 1.00 95.88 233 ASP A N 1
ATOM 1748 C CA . ASP A 1 233 ? -4.535 -16.716 0.079 1.00 95.88 233 ASP A CA 1
ATOM 1749 C C . ASP A 1 233 ? -5.256 -15.480 -0.490 1.00 95.88 233 ASP A C 1
ATOM 1751 O O . ASP A 1 233 ? -5.717 -15.517 -1.637 1.00 95.88 233 ASP A O 1
ATOM 1755 N N . CYS A 1 234 ? -5.311 -14.393 0.285 1.00 97.56 234 CYS A N 1
ATOM 1756 C CA . CYS A 1 234 ? -5.777 -13.071 -0.132 1.00 97.56 234 CYS A CA 1
ATOM 1757 C C . CYS A 1 234 ? -4.655 -12.208 -0.730 1.00 97.56 234 CYS A C 1
ATOM 1759 O O . CYS A 1 234 ? -4.931 -11.197 -1.375 1.00 97.56 234 CYS A O 1
ATOM 1761 N N . GLN A 1 235 ? -3.396 -12.603 -0.528 1.00 97.81 235 GLN A N 1
ATOM 1762 C CA . GLN A 1 235 ? -2.215 -11.892 -1.011 1.00 97.81 235 GLN A CA 1
ATOM 1763 C C . GLN A 1 235 ? -1.746 -12.439 -2.368 1.00 97.81 235 GLN A C 1
ATOM 1765 O O . GLN A 1 235 ? -1.761 -13.649 -2.613 1.00 97.81 235 GLN A O 1
ATOM 1770 N N . LEU A 1 236 ? -1.247 -11.555 -3.231 1.00 97.62 236 LEU A N 1
ATOM 1771 C CA . LEU A 1 236 ? -0.514 -11.902 -4.449 1.00 97.62 236 LEU A CA 1
ATOM 1772 C C . LEU A 1 236 ? 0.977 -11.604 -4.244 1.00 97.62 236 LEU A C 1
ATOM 1774 O O . LEU A 1 236 ? 1.375 -10.450 -4.098 1.00 97.62 236 LEU A O 1
ATOM 1778 N N . ARG A 1 237 ? 1.790 -12.666 -4.203 1.00 95.31 237 ARG A N 1
ATOM 1779 C CA . ARG A 1 237 ? 3.243 -12.632 -3.961 1.00 95.31 237 ARG A CA 1
ATOM 1780 C C . ARG A 1 237 ? 3.932 -13.882 -4.522 1.00 95.31 237 ARG A C 1
ATOM 1782 O O . ARG A 1 237 ? 3.255 -14.873 -4.811 1.00 95.31 237 ARG A O 1
ATOM 1789 N N . GLY A 1 238 ? 5.263 -13.855 -4.615 1.00 94.06 238 GLY A N 1
ATOM 1790 C CA . GLY A 1 238 ? 6.075 -14.986 -5.086 1.00 94.06 238 GLY A CA 1
ATOM 1791 C C . GLY A 1 238 ? 5.691 -15.439 -6.498 1.00 94.06 238 GLY A C 1
ATOM 1792 O O . GLY A 1 238 ? 5.311 -14.617 -7.324 1.00 94.06 238 GLY A O 1
ATOM 1793 N N . GLU A 1 239 ? 5.697 -16.750 -6.752 1.00 95.75 239 GLU A N 1
ATOM 1794 C CA . GLU A 1 239 ? 5.417 -17.328 -8.081 1.00 95.75 239 GLU A CA 1
ATOM 1795 C C . GLU A 1 239 ? 4.082 -16.869 -8.692 1.00 95.75 239 GLU A C 1
ATOM 1797 O O . GLU A 1 239 ? 3.965 -16.702 -9.906 1.00 95.75 239 GLU A O 1
ATOM 1802 N N . ARG A 1 240 ? 3.060 -16.620 -7.860 1.00 96.75 240 ARG A N 1
ATOM 1803 C CA . ARG A 1 240 ? 1.769 -16.105 -8.341 1.00 96.75 240 ARG A CA 1
ATOM 1804 C C . ARG A 1 240 ? 1.900 -14.683 -8.887 1.00 96.75 240 ARG A C 1
ATOM 1806 O O . ARG A 1 240 ? 1.292 -14.359 -9.905 1.00 96.75 240 ARG A O 1
ATOM 1813 N N . LEU A 1 241 ? 2.685 -13.843 -8.214 1.00 96.31 241 LEU A N 1
ATOM 1814 C CA . LEU A 1 241 ? 2.964 -12.482 -8.663 1.00 96.31 241 LEU A CA 1
ATOM 1815 C C . LEU A 1 241 ? 3.853 -12.489 -9.914 1.00 96.31 241 LEU A C 1
ATOM 1817 O O . LEU A 1 241 ? 3.571 -11.739 -10.844 1.00 96.31 241 LEU A O 1
ATOM 1821 N N . ASP A 1 242 ? 4.848 -13.376 -9.981 1.00 96.56 242 ASP A N 1
ATOM 1822 C CA . ASP A 1 242 ? 5.694 -13.567 -11.169 1.00 96.56 242 ASP A CA 1
ATOM 1823 C C . ASP A 1 242 ? 4.856 -13.934 -12.401 1.00 96.56 242 ASP A C 1
ATOM 1825 O O . ASP A 1 242 ? 5.019 -13.349 -13.476 1.00 96.56 242 ASP A O 1
ATOM 1829 N N . ALA A 1 243 ? 3.900 -14.856 -12.239 1.00 97.31 243 ALA A N 1
ATOM 1830 C CA . ALA A 1 243 ? 2.976 -15.237 -13.301 1.00 97.31 243 ALA A CA 1
ATOM 1831 C C . ALA A 1 243 ? 2.104 -14.055 -13.755 1.00 97.31 243 ALA A C 1
ATOM 1833 O O . ALA A 1 243 ? 1.927 -13.846 -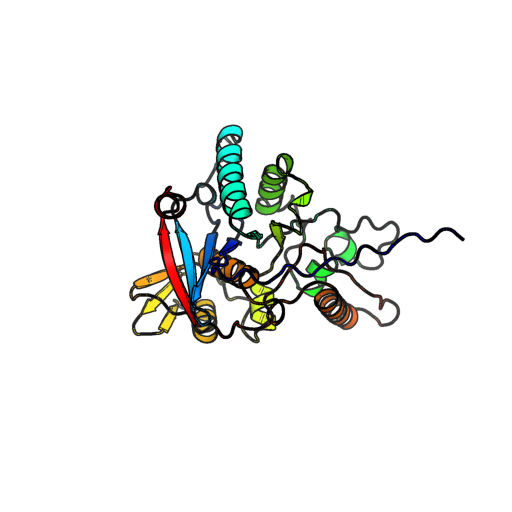14.957 1.00 97.31 243 ALA A O 1
ATOM 1834 N N . GLU A 1 244 ? 1.592 -13.248 -12.820 1.00 97.19 244 GLU A N 1
ATOM 1835 C CA . GLU A 1 244 ? 0.772 -12.078 -13.147 1.00 97.19 244 GLU A CA 1
ATOM 1836 C C . GLU A 1 244 ? 1.579 -10.976 -13.851 1.00 97.19 244 GLU A C 1
ATOM 1838 O O . GLU A 1 244 ? 1.117 -10.407 -14.844 1.00 97.19 244 GLU A O 1
ATOM 1843 N N . ILE A 1 245 ? 2.801 -10.697 -13.389 1.00 96.00 245 ILE A N 1
ATOM 1844 C CA . ILE A 1 245 ? 3.725 -9.756 -14.037 1.00 96.00 245 ILE A CA 1
ATOM 1845 C C . ILE A 1 245 ? 4.045 -10.244 -15.444 1.00 96.00 245 ILE A C 1
ATOM 1847 O O . ILE A 1 245 ? 3.837 -9.505 -16.406 1.00 96.00 245 ILE A O 1
ATOM 1851 N N . THR A 1 246 ? 4.474 -11.499 -15.579 1.00 96.88 246 THR A N 1
ATOM 1852 C CA . THR A 1 246 ? 4.801 -12.112 -16.871 1.00 96.88 246 THR A CA 1
ATOM 1853 C C . THR A 1 246 ? 3.624 -12.004 -17.833 1.00 96.88 246 THR A C 1
ATOM 1855 O O . THR A 1 246 ? 3.774 -11.491 -18.941 1.00 96.88 246 THR A O 1
ATOM 1858 N N . ARG A 1 247 ? 2.416 -12.372 -17.390 1.00 97.50 247 ARG A N 1
ATOM 1859 C CA . ARG A 1 247 ? 1.190 -12.252 -18.188 1.00 97.50 247 ARG A CA 1
ATOM 1860 C C . ARG A 1 247 ? 0.948 -10.815 -18.657 1.00 97.50 247 ARG A C 1
ATOM 1862 O O . ARG A 1 247 ? 0.640 -10.601 -19.830 1.00 97.50 247 ARG A O 1
ATOM 1869 N N . ARG A 1 248 ? 1.079 -9.821 -17.770 1.00 96.88 248 ARG A N 1
ATOM 1870 C CA . ARG A 1 248 ? 0.858 -8.401 -18.103 1.00 96.88 248 ARG A CA 1
ATOM 1871 C C . ARG A 1 248 ? 1.909 -7.840 -19.054 1.00 96.88 248 ARG A C 1
ATOM 1873 O O . ARG A 1 248 ? 1.546 -7.041 -19.914 1.00 96.88 248 ARG A O 1
ATOM 1880 N N . ILE A 1 249 ? 3.175 -8.227 -18.906 1.00 96.25 249 ILE A N 1
ATOM 1881 C CA . ILE A 1 249 ? 4.258 -7.773 -19.786 1.00 96.25 249 ILE A CA 1
ATOM 1882 C C . ILE A 1 249 ? 4.124 -8.421 -21.160 1.00 96.25 249 ILE A C 1
ATOM 1884 O O . ILE A 1 249 ? 4.083 -7.706 -22.156 1.00 96.25 249 ILE A O 1
ATOM 1888 N N . CYS A 1 250 ? 3.959 -9.745 -21.225 1.00 96.69 250 CYS A N 1
ATOM 1889 C CA . CYS A 1 250 ? 3.798 -10.483 -22.480 1.00 96.69 250 CYS A CA 1
ATOM 1890 C C . CYS A 1 250 ? 2.570 -10.021 -23.283 1.00 96.69 250 CYS A C 1
ATOM 1892 O O . CYS A 1 250 ? 2.596 -10.048 -24.510 1.00 96.69 250 CYS A O 1
ATOM 1894 N N . ALA A 1 251 ? 1.523 -9.518 -22.618 1.00 97.00 251 ALA A N 1
ATOM 1895 C CA . ALA A 1 251 ? 0.375 -8.894 -23.281 1.00 97.00 251 ALA A CA 1
ATOM 1896 C C . ALA A 1 251 ? 0.685 -7.534 -23.948 1.00 97.00 251 ALA A C 1
ATOM 1898 O O . ALA A 1 251 ? -0.138 -7.030 -24.709 1.00 97.00 251 ALA A O 1
ATOM 1899 N N . ARG A 1 252 ? 1.835 -6.917 -23.650 1.00 96.31 252 ARG A N 1
ATOM 1900 C CA . ARG A 1 252 ? 2.251 -5.590 -24.145 1.00 96.31 252 ARG A CA 1
ATOM 1901 C C . ARG A 1 252 ? 3.438 -5.637 -25.105 1.00 96.31 252 ARG A C 1
ATOM 1903 O O . ARG A 1 252 ? 3.742 -4.614 -25.713 1.00 96.31 252 ARG A O 1
ATOM 1910 N N . ILE A 1 253 ? 4.105 -6.785 -25.237 1.00 95.50 253 ILE A N 1
ATOM 1911 C CA . ILE A 1 253 ? 5.311 -6.943 -26.060 1.00 95.50 253 ILE A CA 1
ATOM 1912 C C . ILE A 1 253 ? 5.166 -8.087 -27.080 1.00 95.50 253 ILE A C 1
ATOM 1914 O O . ILE A 1 253 ? 4.367 -9.004 -26.866 1.00 95.50 253 ILE A O 1
ATOM 1918 N N . PRO A 1 254 ? 5.926 -8.070 -28.195 1.00 96.81 254 PRO A N 1
ATOM 1919 C CA . PRO A 1 254 ? 5.847 -9.123 -29.206 1.00 96.81 254 PRO A CA 1
ATOM 1920 C C . PRO A 1 254 ? 6.239 -10.513 -28.662 1.00 96.81 254 PRO A C 1
ATOM 1922 O O . PRO A 1 254 ? 7.168 -10.596 -27.856 1.00 96.81 254 PRO A O 1
ATOM 1925 N N . PRO A 1 255 ? 5.627 -11.611 -29.161 1.00 96.62 255 PRO A N 1
ATOM 1926 C CA . PRO A 1 255 ? 5.909 -12.981 -28.710 1.00 96.62 255 PRO A CA 1
ATOM 1927 C C . PRO A 1 255 ? 7.377 -13.408 -28.749 1.00 96.62 255 PRO A C 1
ATOM 1929 O O . PRO A 1 255 ? 7.810 -14.194 -27.915 1.00 96.62 255 PRO A O 1
ATOM 1932 N N . ALA A 1 256 ? 8.162 -12.863 -29.683 1.00 95.81 256 ALA A N 1
ATOM 1933 C CA . ALA A 1 256 ? 9.591 -13.154 -29.803 1.00 95.81 256 ALA A CA 1
ATOM 1934 C C . ALA A 1 256 ? 10.419 -12.732 -28.571 1.00 95.81 256 ALA A C 1
ATOM 1936 O O . ALA A 1 256 ? 11.550 -13.180 -28.425 1.00 95.81 256 ALA A O 1
ATOM 1937 N N . TYR A 1 257 ? 9.857 -11.890 -27.699 1.00 93.12 257 TYR A N 1
ATOM 1938 C CA . TYR A 1 257 ? 10.498 -11.383 -26.485 1.00 93.12 257 TYR A CA 1
ATOM 1939 C C . TYR A 1 257 ? 9.822 -11.885 -25.206 1.00 93.12 257 TYR A C 1
ATOM 1941 O O . TYR A 1 257 ? 10.078 -11.362 -24.123 1.00 93.12 257 TYR A O 1
ATOM 1949 N N . HIS A 1 258 ? 8.914 -12.860 -25.313 1.00 94.50 258 HIS A N 1
ATOM 1950 C CA . HIS A 1 258 ? 8.278 -13.447 -24.139 1.00 94.50 258 HIS A CA 1
ATOM 1951 C C . HIS A 1 258 ? 9.316 -14.218 -23.326 1.00 94.50 258 HIS A C 1
ATOM 1953 O O . HIS A 1 258 ? 10.008 -15.097 -23.835 1.00 94.50 258 HIS A O 1
ATOM 1959 N N . GLN A 1 259 ? 9.394 -13.888 -22.046 1.00 92.69 259 GLN A N 1
ATOM 1960 C CA . GLN A 1 259 ? 10.235 -14.553 -21.062 1.00 92.69 259 GLN A CA 1
ATOM 1961 C C . GLN A 1 259 ? 9.534 -14.516 -19.707 1.00 92.69 259 GLN A C 1
ATOM 1963 O O . GLN A 1 259 ? 8.532 -13.818 -19.536 1.00 92.69 259 GLN A O 1
ATOM 1968 N N . ASN A 1 260 ? 10.069 -15.257 -18.743 1.00 93.25 260 ASN A N 1
ATOM 1969 C CA . ASN A 1 260 ? 9.592 -15.176 -17.372 1.00 93.25 260 ASN A CA 1
ATOM 1970 C C . ASN A 1 260 ? 10.169 -13.928 -16.704 1.00 93.25 260 ASN A C 1
ATOM 1972 O O . ASN A 1 260 ? 11.366 -13.658 -16.793 1.00 93.25 260 ASN A O 1
ATOM 1976 N N . TYR A 1 261 ? 9.304 -13.186 -16.025 1.00 92.00 261 TYR A N 1
ATOM 1977 C CA . TYR A 1 261 ? 9.664 -12.005 -15.260 1.00 92.00 261 TYR A CA 1
ATOM 1978 C C . TYR A 1 261 ? 9.374 -12.246 -13.783 1.00 92.00 261 TYR A C 1
ATOM 1980 O O . TYR A 1 261 ? 8.323 -12.783 -13.433 1.00 92.00 261 TYR A O 1
ATOM 1988 N N . HIS A 1 262 ? 10.295 -11.807 -12.931 1.00 91.06 262 HIS A N 1
ATOM 1989 C CA . HIS A 1 262 ? 10.211 -12.003 -11.489 1.00 91.06 262 HIS A CA 1
ATOM 1990 C C . HIS A 1 262 ? 9.947 -10.686 -10.761 1.00 91.06 262 HIS A C 1
ATOM 1992 O O . HIS A 1 262 ? 10.482 -9.634 -11.128 1.00 91.06 262 HIS A O 1
ATOM 1998 N N . ALA A 1 263 ? 9.121 -10.752 -9.722 1.00 89.69 263 ALA A N 1
ATOM 1999 C CA . ALA A 1 263 ? 8.952 -9.686 -8.753 1.00 89.69 263 ALA A CA 1
ATOM 2000 C C . ALA A 1 263 ? 10.069 -9.721 -7.698 1.00 89.69 263 ALA A C 1
ATOM 2002 O O . ALA A 1 263 ? 10.588 -10.795 -7.381 1.00 89.69 263 ALA A O 1
ATOM 2003 N N . PRO A 1 264 ? 10.387 -8.579 -7.065 1.00 89.25 264 PRO A N 1
ATOM 2004 C CA . PRO A 1 264 ? 11.154 -8.584 -5.828 1.00 89.25 264 PRO A CA 1
ATOM 2005 C C . PRO A 1 264 ? 10.459 -9.454 -4.760 1.00 89.25 264 PRO A C 1
ATOM 2007 O O . PRO A 1 264 ? 9.242 -9.332 -4.586 1.00 89.25 264 PRO A O 1
ATOM 2010 N N . PRO A 1 265 ? 11.187 -10.284 -3.985 1.00 89.25 265 PRO A N 1
ATOM 2011 C CA . PRO A 1 265 ? 10.595 -11.100 -2.916 1.00 89.25 265 PRO A CA 1
ATOM 2012 C C . PRO A 1 265 ? 9.877 -10.283 -1.834 1.00 89.25 265 PRO A C 1
ATOM 2014 O O . PRO A 1 265 ? 9.017 -10.798 -1.121 1.00 89.25 265 PRO A O 1
ATOM 2017 N N . SER A 1 266 ? 10.242 -9.009 -1.704 1.00 91.88 266 SER A N 1
ATOM 2018 C CA . SER A 1 266 ? 9.640 -8.046 -0.790 1.00 91.88 266 SER A CA 1
ATOM 2019 C C . SER A 1 266 ? 8.364 -7.398 -1.325 1.00 91.88 266 SER A C 1
ATOM 2021 O O . SER A 1 266 ? 7.797 -6.575 -0.619 1.00 91.88 266 SER A O 1
ATOM 2023 N N . PHE A 1 267 ? 7.881 -7.745 -2.521 1.00 94.31 267 PHE A N 1
ATOM 2024 C CA . PHE A 1 267 ? 6.682 -7.145 -3.106 1.00 94.31 267 PHE A CA 1
ATOM 2025 C C . PHE A 1 267 ? 5.421 -7.968 -2.806 1.00 94.31 267 PHE A C 1
ATOM 2027 O O . PHE A 1 267 ? 5.398 -9.192 -2.965 1.00 94.31 267 PHE A O 1
ATOM 2034 N N . MET A 1 268 ? 4.346 -7.292 -2.403 1.00 96.00 268 MET A N 1
ATOM 2035 C CA . MET A 1 268 ? 3.071 -7.912 -2.061 1.00 96.00 268 MET A CA 1
ATOM 2036 C C . MET A 1 268 ? 1.890 -7.037 -2.481 1.00 96.00 268 MET A C 1
ATOM 2038 O O . MET A 1 268 ? 1.918 -5.822 -2.321 1.00 96.00 268 MET A O 1
ATOM 2042 N N . LEU A 1 269 ? 0.824 -7.662 -2.979 1.00 97.81 269 LEU A N 1
ATOM 2043 C CA . LEU A 1 269 ? -0.447 -6.996 -3.274 1.00 97.81 269 LEU A CA 1
ATOM 2044 C C . LEU A 1 269 ? -1.604 -7.692 -2.569 1.00 97.81 269 LEU A C 1
ATOM 2046 O O . LEU A 1 269 ? -1.539 -8.891 -2.291 1.00 97.81 269 LEU A O 1
ATOM 2050 N N . LEU A 1 270 ? -2.686 -6.950 -2.348 1.00 98.38 270 LEU A N 1
ATOM 2051 C CA . LEU A 1 270 ? -3.969 -7.513 -1.947 1.00 98.38 270 LEU A CA 1
ATOM 2052 C C . LEU A 1 270 ? -4.748 -7.883 -3.212 1.00 98.38 270 LEU A C 1
ATOM 2054 O O . LEU A 1 270 ? -5.024 -7.032 -4.052 1.00 98.38 270 LEU A O 1
ATOM 2058 N N . GLU A 1 271 ? -5.076 -9.161 -3.356 1.00 97.81 271 GLU A N 1
ATOM 2059 C CA . GLU A 1 271 ? -5.776 -9.702 -4.527 1.00 97.81 271 GLU A CA 1
ATOM 2060 C C . GLU A 1 271 ? -7.225 -10.075 -4.209 1.00 97.81 271 GLU A C 1
ATOM 2062 O O . GLU A 1 271 ? -8.087 -10.030 -5.083 1.00 97.81 271 GLU A O 1
ATOM 2067 N N . LYS A 1 272 ? -7.510 -10.428 -2.952 1.00 97.81 272 LYS A N 1
ATOM 2068 C CA . LYS A 1 272 ? -8.861 -10.738 -2.473 1.00 97.81 272 LYS A CA 1
ATOM 2069 C C . LYS A 1 272 ? -9.124 -10.027 -1.161 1.00 97.81 272 LYS A C 1
ATOM 2071 O O . LYS A 1 272 ? -8.199 -9.777 -0.394 1.00 97.81 272 LYS A O 1
ATOM 2076 N N . LEU A 1 273 ? -10.392 -9.734 -0.892 1.00 97.44 273 LEU A N 1
ATOM 2077 C CA . LEU A 1 273 ? -10.778 -9.220 0.415 1.00 97.44 273 LEU A CA 1
ATOM 2078 C C . LEU A 1 273 ? -10.694 -10.333 1.459 1.00 97.44 273 LEU A C 1
ATOM 2080 O O . LEU A 1 273 ? -11.141 -11.451 1.179 1.00 97.44 273 LEU A O 1
ATOM 2084 N N . PRO A 1 274 ? -10.167 -10.042 2.660 1.00 95.88 274 PRO A N 1
ATOM 2085 C CA . PRO A 1 274 ? -10.327 -10.959 3.772 1.00 95.88 274 PRO A CA 1
ATOM 2086 C C . PRO A 1 274 ? -11.818 -11.124 4.089 1.00 95.88 274 PRO A C 1
ATOM 2088 O O . PRO A 1 274 ? -12.609 -10.198 3.927 1.00 95.88 274 PRO A O 1
ATOM 2091 N N . ALA A 1 275 ? -12.203 -12.305 4.576 1.00 95.25 275 ALA A N 1
ATOM 2092 C CA . ALA A 1 275 ? -13.579 -12.560 5.010 1.00 95.25 275 ALA A CA 1
ATOM 2093 C C . ALA A 1 275 ? -13.970 -11.752 6.263 1.00 95.25 275 ALA A C 1
ATOM 2095 O O . ALA A 1 275 ? -15.154 -11.588 6.553 1.00 95.25 275 ALA A O 1
ATOM 2096 N N . ALA A 1 276 ? -12.974 -11.273 7.013 1.00 96.50 276 ALA A N 1
ATOM 2097 C CA . ALA A 1 276 ? -13.171 -10.444 8.187 1.00 96.50 276 ALA A CA 1
ATOM 2098 C C . ALA A 1 276 ? -13.725 -9.063 7.814 1.00 96.50 276 ALA A C 1
ATOM 2100 O O . ALA A 1 276 ? -13.301 -8.437 6.842 1.00 96.50 276 ALA A O 1
ATOM 2101 N N . ARG A 1 277 ? -14.638 -8.562 8.645 1.00 97.50 277 ARG A N 1
ATOM 2102 C CA . ARG A 1 277 ? -15.119 -7.183 8.587 1.00 97.50 277 ARG A CA 1
ATOM 2103 C C . ARG A 1 277 ? -13.986 -6.242 8.968 1.00 97.50 277 ARG A C 1
ATOM 2105 O O . ARG A 1 277 ? -13.255 -6.510 9.919 1.00 97.50 277 ARG A O 1
ATOM 2112 N N . VAL A 1 278 ? -13.874 -5.131 8.252 1.00 98.31 278 VAL A N 1
ATOM 2113 C CA . VAL A 1 278 ? -12.837 -4.125 8.489 1.00 98.31 278 VAL A CA 1
ATOM 2114 C C . VAL A 1 278 ? -13.468 -2.904 9.141 1.00 98.31 278 VAL A C 1
ATOM 2116 O O . VAL A 1 278 ? -14.388 -2.314 8.576 1.00 98.31 278 VAL A O 1
ATOM 2119 N N . TYR A 1 279 ? -12.975 -2.525 10.316 1.00 98.56 279 TYR A N 1
ATOM 2120 C CA . TYR A 1 279 ? -13.414 -1.339 11.045 1.00 98.56 279 TYR A CA 1
ATOM 2121 C C . TYR A 1 279 ? -12.302 -0.295 11.097 1.00 98.56 279 TYR A C 1
ATOM 2123 O O . TYR A 1 279 ? -11.180 -0.605 11.483 1.00 98.56 279 TYR A O 1
ATOM 2131 N N . LEU A 1 280 ? -12.597 0.945 10.724 1.00 98.50 280 LEU A N 1
ATOM 2132 C CA . LEU A 1 280 ? -11.646 2.046 10.684 1.00 98.50 280 LEU A CA 1
ATOM 2133 C C . LEU A 1 280 ? -11.834 2.998 11.854 1.00 98.50 280 LEU A C 1
ATOM 2135 O O . LEU A 1 280 ? -12.945 3.367 12.225 1.00 98.50 280 LEU A O 1
ATOM 2139 N N . GLN A 1 281 ? -10.709 3.479 12.365 1.00 98.06 281 GLN A N 1
ATOM 2140 C CA . GLN A 1 281 ? -10.658 4.526 13.375 1.00 98.06 281 GLN A CA 1
ATOM 2141 C C . GLN A 1 281 ? -9.404 5.387 13.211 1.00 98.06 281 GLN A C 1
ATOM 2143 O O . GLN A 1 281 ? -8.467 5.033 12.495 1.00 98.06 281 GLN A O 1
ATOM 2148 N N . LYS A 1 282 ? -9.365 6.525 13.910 1.00 97.81 282 LYS A N 1
ATOM 2149 C CA . LYS A 1 282 ? -8.192 7.403 13.995 1.00 97.81 282 LYS A CA 1
ATOM 2150 C C . LYS A 1 282 ? -7.758 7.573 15.435 1.00 97.81 282 LYS A C 1
ATOM 2152 O O . LYS A 1 282 ? -8.586 7.868 16.293 1.00 97.81 282 LYS A O 1
ATOM 2157 N N . ARG A 1 283 ? -6.457 7.447 15.696 1.00 97.06 283 ARG A N 1
ATOM 2158 C CA . ARG A 1 283 ? -5.878 7.686 17.028 1.00 97.06 283 ARG A CA 1
ATOM 2159 C C . ARG A 1 283 ? -4.515 8.373 16.913 1.00 97.06 283 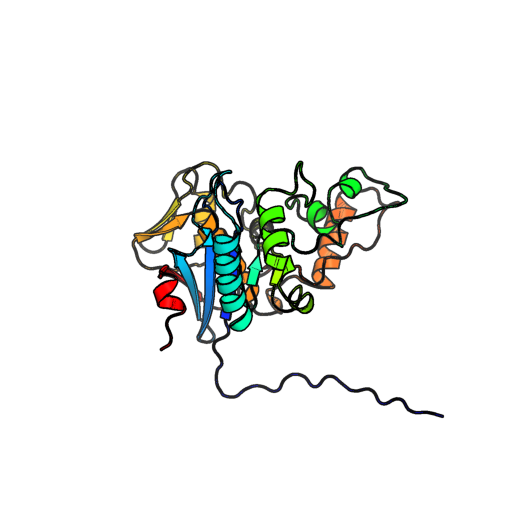ARG A C 1
ATOM 2161 O O . ARG A 1 283 ? -3.777 8.092 15.970 1.00 97.06 283 ARG A O 1
ATOM 2168 N N . PRO A 1 284 ? -4.147 9.273 17.839 1.00 97.06 284 PRO A N 1
ATOM 2169 C CA . PRO A 1 284 ? -2.784 9.786 17.924 1.00 97.06 284 PRO A CA 1
ATOM 2170 C C . PRO A 1 284 ? -1.770 8.655 18.117 1.00 97.06 284 PRO A C 1
ATOM 2172 O O . PRO A 1 284 ? -1.975 7.766 18.942 1.00 97.06 284 PRO A O 1
ATOM 2175 N N . VAL A 1 285 ? -0.633 8.726 17.424 1.00 96.00 285 VAL A N 1
ATOM 2176 C CA . VAL A 1 285 ? 0.447 7.727 17.514 1.00 96.00 285 VAL A CA 1
ATOM 2177 C C . VAL A 1 285 ? 0.970 7.554 18.946 1.00 96.00 285 VAL A C 1
ATOM 2179 O O . VAL A 1 285 ? 1.363 6.460 19.341 1.00 96.00 285 VAL A O 1
ATOM 2182 N N . SER A 1 286 ? 0.916 8.617 19.756 1.00 93.94 286 SER A N 1
ATOM 2183 C CA . SER A 1 286 ? 1.305 8.588 21.167 1.00 93.94 286 SER A CA 1
ATOM 2184 C C . SER A 1 286 ? 0.413 7.680 22.012 1.00 93.94 286 SER A C 1
ATOM 2186 O O . SER A 1 286 ? 0.902 7.082 22.962 1.00 93.94 286 SER A O 1
ATOM 2188 N N . GLN A 1 287 ? -0.867 7.537 21.665 1.00 92.50 287 GLN A N 1
ATOM 2189 C CA . GLN A 1 287 ? -1.794 6.641 22.362 1.00 92.50 287 GLN A CA 1
ATOM 2190 C C . GLN A 1 287 ? -1.632 5.184 21.919 1.00 92.50 287 GLN A C 1
ATOM 2192 O O . GLN A 1 287 ? -2.071 4.292 22.631 1.00 92.50 287 GLN A O 1
ATOM 2197 N N . PHE A 1 288 ? -1.007 4.946 20.762 1.00 90.44 288 PHE A N 1
ATOM 2198 C CA . PHE A 1 288 ? -0.829 3.607 20.203 1.00 90.44 288 PHE A CA 1
ATOM 2199 C C . PHE A 1 288 ? 0.412 2.898 20.764 1.00 90.44 288 PHE A C 1
ATOM 2201 O O . PHE A 1 288 ? 0.341 1.745 21.164 1.00 90.44 288 PHE A O 1
ATOM 2208 N N . PHE A 1 289 ? 1.551 3.596 20.836 1.00 88.25 289 PHE A N 1
ATOM 2209 C CA . PHE A 1 289 ? 2.810 3.026 21.344 1.00 88.25 289 PHE A CA 1
ATOM 2210 C C . PHE A 1 289 ? 3.046 3.271 22.843 1.00 88.25 289 PHE A C 1
ATOM 2212 O O . PHE A 1 289 ? 4.144 3.008 23.338 1.00 88.25 289 PHE A O 1
ATOM 2219 N N . SER A 1 290 ? 2.059 3.800 23.575 1.00 74.44 290 SER A N 1
ATOM 2220 C CA . SER A 1 290 ? 2.196 3.965 25.025 1.00 74.44 290 SER A CA 1
ATOM 2221 C C . SER A 1 290 ? 2.306 2.594 25.699 1.00 74.44 290 SER A C 1
ATOM 2223 O O . SER A 1 290 ? 1.482 1.725 25.418 1.00 74.44 290 SER A O 1
ATOM 2225 N N . PRO A 1 291 ? 3.299 2.376 26.579 1.00 54.09 291 PRO A N 1
ATOM 2226 C CA . PRO A 1 291 ? 3.374 1.142 27.343 1.00 54.09 291 PRO A CA 1
ATOM 2227 C C . PRO A 1 291 ? 2.142 1.056 28.251 1.00 54.09 291 PRO A C 1
ATOM 2229 O O . PRO A 1 291 ? 1.945 1.923 29.106 1.00 54.09 291 PRO A O 1
ATOM 2232 N N . HIS A 1 292 ? 1.300 0.052 28.013 1.00 46.88 292 HIS A N 1
ATOM 2233 C CA . HIS A 1 292 ? 0.286 -0.388 28.968 1.00 46.88 292 HIS A CA 1
ATOM 2234 C C . HIS A 1 292 ? 0.938 -1.128 30.136 1.00 46.88 292 HIS A C 1
ATOM 2236 O O . HIS A 1 292 ? 1.917 -1.872 29.889 1.00 46.88 292 HIS A O 1
#

Nearest PDB structures (foldseek):
  1ytu-assembly1_A  TM=2.331E-01  e=8.321E-01  Archaeoglobus fulgidus DSM 4304
  2x5t-assembly1_A-2  TM=2.666E-01  e=2.091E+00  Sulfolobus islandicus rudivirus 1 variant XX
  7t3i-assembly1_A  TM=3.327E-01  e=4.648E+00  Thermochaetoides thermophila
  8u8i-assembly1_F  TM=2.575E-01  e=4.111E+00  Saccharomyces cerevisiae
  8u9p-assembly1_F  TM=2.451E-01  e=3.866E+00  Saccharomyces cerevisiae

Mean predicted aligned error: 6.96 Å

pLDDT: mean 86.94, std 16.86, range [27.34, 98.75]

Secondary structure (DSSP, 8-state):
---------PPPPP-SS-PPPEEEEEE---TTT---EEEEEEEEETTEEEEEEEES-GGG----TT--HHHHHHHHHHHHHHHHHHS-EEESS----TTS---SS--SGGGGT--HHHHHHTPPPTTSSSS-HHHHHHHHHHTTS-GGGBTTTEEE--HHHHHHHTTS--SSTT-STT-EEEEETTEEEE-TTTHHHHHHHHHTTEEE-TT-EEEHHHHHHHHHHHHHHS-GGGEE-THHHHHHHHHHHHTTS-GGG-------TTB-EE-S--SSEEEEEEEEHHHHSS--

Sequence (292 aa):
MADCGGRACRPAGGLAGGRVSVAFGLDFAGYSSGKTGLACAEQVEPDRIDITVLTGHIFTHKRKGRTVLASVVEQERNLLRQCAWQGPVMIDLPLDLEALPRPVDTTFAWELTQRPVDYALNAMPPLANLIGAPVARLLHLLRDLPDTWIGSRLFETYPACSLDLLGLRGRGYKSGTGVQMAWQAGAWHGTDRAAVMADNANRLGWLADDGLTLNDDEFDAALCALTGIAAIDCQLRGERLDAEITRRICARIPPAYHQNYHAPPSFMLLEKLPAARVYLQKRPVSQFFSPH